Protein AF-A0A7W1KCT9-F1 (afdb_monomer)

Structure (mmCIF, N/CA/C/O backbone):
data_AF-A0A7W1KCT9-F1
#
_entry.id   AF-A0A7W1KCT9-F1
#
loop_
_atom_site.group_PDB
_atom_site.id
_atom_site.type_symbol
_atom_site.label_atom_id
_atom_site.label_alt_id
_atom_site.label_comp_id
_atom_site.label_asym_id
_atom_site.label_entity_id
_atom_site.label_seq_id
_atom_site.pdbx_PDB_ins_code
_atom_site.Cartn_x
_atom_site.Cartn_y
_atom_site.Cartn_z
_atom_site.occupancy
_atom_site.B_iso_or_equiv
_atom_site.auth_seq_id
_atom_site.auth_comp_id
_atom_site.auth_asym_id
_atom_site.auth_atom_id
_atom_site.pdbx_PDB_model_num
ATOM 1 N N . VAL A 1 1 ? -74.115 27.133 52.424 1.00 53.25 1 VAL A N 1
ATOM 2 C CA . VAL A 1 1 ? -72.689 26.741 52.413 1.00 53.25 1 VAL A CA 1
ATOM 3 C C . VAL A 1 1 ? -72.607 25.406 53.129 1.00 53.25 1 VAL A C 1
ATOM 5 O O . VAL A 1 1 ? -72.807 25.394 54.337 1.00 53.25 1 VAL A O 1
ATOM 8 N N . LYS A 1 2 ? -72.481 24.280 52.409 1.00 55.56 2 LYS A N 1
ATOM 9 C CA . LYS A 1 2 ? -72.207 23.002 53.085 1.00 55.56 2 LYS A CA 1
ATOM 10 C C . LYS A 1 2 ? -70.834 23.149 53.744 1.00 55.56 2 LYS A C 1
ATOM 12 O O . LYS A 1 2 ? -69.933 23.664 53.077 1.00 55.56 2 LYS A O 1
ATOM 17 N N . PRO A 1 3 ? -70.690 22.850 55.042 1.00 64.50 3 PRO A N 1
ATOM 18 C CA . PRO A 1 3 ? -69.420 23.039 55.715 1.00 64.50 3 PRO A CA 1
ATOM 19 C C . PRO A 1 3 ? -68.370 22.208 54.979 1.00 64.50 3 PRO A C 1
ATOM 21 O O . PRO A 1 3 ? -68.595 21.043 54.682 1.00 64.50 3 PRO A O 1
ATOM 24 N N . PHE A 1 4 ? -67.225 22.815 54.681 1.00 68.06 4 PHE A N 1
ATOM 25 C CA . PHE A 1 4 ? -66.057 22.194 54.039 1.00 68.06 4 PHE A CA 1
ATOM 26 C C . PHE A 1 4 ? -65.678 20.819 54.645 1.00 68.06 4 PHE A C 1
ATOM 28 O O . PHE A 1 4 ? -65.127 19.951 53.970 1.00 68.06 4 PHE A O 1
ATOM 35 N N . ALA A 1 5 ? -66.056 20.591 55.906 1.00 66.31 5 ALA A N 1
ATOM 36 C CA . ALA A 1 5 ? -65.968 19.315 56.609 1.00 66.31 5 ALA A CA 1
ATOM 37 C C . ALA A 1 5 ? -66.735 18.150 55.938 1.00 66.31 5 ALA A C 1
ATOM 39 O O . ALA A 1 5 ? -66.249 17.018 55.971 1.00 66.31 5 ALA A O 1
ATOM 40 N N . ASP A 1 6 ? -67.879 18.408 55.294 1.00 72.81 6 ASP A N 1
ATOM 41 C CA . ASP A 1 6 ? -68.722 17.379 54.662 1.00 72.81 6 ASP A CA 1
ATOM 42 C C . ASP A 1 6 ? -68.094 16.796 53.387 1.00 72.81 6 ASP A C 1
ATOM 44 O O . ASP A 1 6 ? -68.418 15.679 52.990 1.00 72.81 6 ASP A O 1
ATOM 48 N N . GLU A 1 7 ? -67.178 17.533 52.758 1.00 74.56 7 GLU A N 1
ATOM 49 C CA . GLU A 1 7 ? -66.515 17.157 51.503 1.00 74.56 7 GLU A CA 1
ATOM 50 C C . GLU A 1 7 ? -65.095 16.617 51.754 1.00 74.56 7 GLU A C 1
ATOM 52 O O . GLU A 1 7 ? -64.667 15.638 51.139 1.00 74.56 7 GLU A O 1
ATOM 57 N N . LEU A 1 8 ? -64.401 17.162 52.762 1.00 75.06 8 LEU A N 1
ATOM 58 C CA . LEU A 1 8 ? -63.122 16.637 53.249 1.00 75.06 8 LEU A CA 1
ATOM 59 C C . LEU A 1 8 ? -63.239 15.241 53.866 1.00 75.06 8 LEU A C 1
ATOM 61 O O . LEU A 1 8 ? -62.340 14.416 53.697 1.00 75.06 8 LEU A O 1
ATOM 65 N N . GLY A 1 9 ? -64.326 14.957 54.587 1.00 78.12 9 GLY A N 1
ATOM 66 C CA . GLY A 1 9 ? -64.517 13.672 55.261 1.00 78.12 9 GLY A CA 1
ATOM 67 C C . GLY A 1 9 ? -64.534 12.472 54.296 1.00 78.12 9 GLY A C 1
ATOM 68 O O . GLY A 1 9 ? -63.853 11.477 54.556 1.00 78.12 9 GLY A O 1
ATOM 69 N N . PRO A 1 10 ? -65.311 12.512 53.198 1.00 83.25 10 PRO A N 1
ATOM 70 C CA . PRO A 1 10 ? -65.301 11.485 52.156 1.00 83.25 10 PRO A CA 1
ATOM 71 C C . PRO A 1 10 ? -63.998 11.447 51.350 1.00 83.25 10 PRO A C 1
ATOM 73 O O . PRO A 1 10 ? -63.481 10.359 51.109 1.00 83.25 10 PRO A O 1
ATOM 76 N N . ALA A 1 11 ? -63.432 12.605 50.991 1.00 81.00 11 ALA A N 1
ATOM 77 C CA . ALA A 1 11 ? -62.184 12.671 50.227 1.00 81.00 11 ALA A CA 1
ATOM 78 C C . ALA A 1 11 ? -61.001 12.050 50.994 1.00 81.00 11 ALA A C 1
ATOM 80 O O . ALA A 1 11 ? -60.259 11.236 50.449 1.00 81.00 11 ALA A O 1
ATOM 81 N N . THR A 1 12 ? -60.877 12.343 52.292 1.00 81.81 12 THR A N 1
ATOM 82 C CA . THR A 1 12 ? -59.846 11.740 53.157 1.00 81.81 12 THR A CA 1
ATOM 83 C C . THR A 1 12 ? -60.052 10.229 53.311 1.00 81.81 12 THR A C 1
ATOM 85 O O . THR A 1 12 ? -59.090 9.464 53.311 1.00 81.81 12 THR A O 1
ATOM 88 N N . ARG A 1 13 ? -61.310 9.766 53.378 1.00 83.44 13 ARG A N 1
ATOM 89 C CA . ARG A 1 13 ? -61.637 8.330 53.416 1.00 83.44 13 ARG A CA 1
ATOM 90 C C . ARG A 1 13 ? -61.315 7.614 52.104 1.00 83.44 13 ARG A C 1
ATOM 92 O O . ARG A 1 13 ? -60.895 6.464 52.152 1.00 83.44 13 ARG A O 1
ATOM 99 N N . ALA A 1 14 ? -61.468 8.285 50.964 1.00 85.56 14 ALA A N 1
ATOM 100 C CA . ALA A 1 14 ? -61.122 7.739 49.653 1.00 85.56 14 ALA A CA 1
ATOM 101 C C . ALA A 1 14 ? -59.602 7.612 49.437 1.00 85.56 14 ALA A C 1
ATOM 103 O O . ALA A 1 14 ? -59.170 6.741 48.690 1.00 85.56 14 ALA A O 1
ATOM 104 N N . LEU A 1 15 ? -58.791 8.434 50.114 1.00 86.38 15 LEU A N 1
ATOM 105 C CA . LEU A 1 15 ? -57.324 8.341 50.091 1.00 86.38 15 LEU A CA 1
ATOM 106 C C . LEU A 1 15 ? -56.768 7.276 51.046 1.00 86.38 15 LEU A C 1
ATOM 108 O O . LEU A 1 15 ? -55.646 6.811 50.860 1.00 86.38 15 LEU A O 1
ATOM 112 N N . LEU A 1 16 ? -57.547 6.868 52.050 1.00 87.62 16 LEU A N 1
ATOM 113 C CA . LEU A 1 16 ? -57.119 5.921 53.081 1.00 87.62 16 LEU A CA 1
ATOM 114 C C . LEU A 1 16 ? -56.572 4.587 52.526 1.00 87.62 16 LEU A C 1
ATOM 116 O O . LEU A 1 16 ? -55.566 4.120 53.054 1.00 87.62 16 LEU A O 1
ATOM 120 N N . PRO A 1 17 ? -57.157 3.971 51.476 1.00 88.62 17 PRO A N 1
ATOM 121 C CA . PRO A 1 17 ? -56.614 2.749 50.881 1.00 88.62 17 PRO A CA 1
ATOM 122 C C . PRO A 1 17 ? -55.237 2.957 50.242 1.00 88.62 17 PRO A C 1
ATOM 124 O O . PRO A 1 17 ? -54.338 2.163 50.482 1.00 88.62 17 PRO A O 1
ATOM 127 N N . ALA A 1 18 ? -55.041 4.052 49.497 1.00 86.50 18 ALA A N 1
ATOM 128 C CA . ALA A 1 18 ? -53.756 4.366 48.869 1.00 86.50 18 ALA A CA 1
ATOM 129 C C . ALA A 1 18 ? -52.666 4.669 49.910 1.00 86.50 18 ALA A C 1
ATOM 131 O O . ALA A 1 18 ? -51.509 4.305 49.723 1.00 86.50 18 ALA A O 1
ATOM 132 N N . VAL A 1 19 ? -53.037 5.308 51.026 1.00 87.75 19 VAL A N 1
ATOM 133 C CA . VAL A 1 19 ? -52.123 5.531 52.157 1.00 87.75 19 VAL A CA 1
ATOM 134 C C . VAL A 1 19 ? -51.717 4.204 52.804 1.00 87.75 19 VAL A C 1
ATOM 136 O O . VAL A 1 19 ? -50.539 4.024 53.093 1.00 87.75 19 VAL A O 1
ATOM 139 N N . ARG A 1 20 ? -52.659 3.268 52.976 1.00 86.88 20 ARG A N 1
ATOM 140 C CA . ARG A 1 20 ? -52.375 1.927 53.515 1.00 86.88 20 ARG A CA 1
ATOM 141 C C . ARG A 1 20 ? -51.481 1.106 52.593 1.00 86.88 20 ARG A C 1
ATOM 143 O O . ARG A 1 20 ? -50.515 0.532 53.067 1.00 86.88 20 ARG A O 1
ATOM 150 N N . GLU A 1 21 ? -51.728 1.123 51.284 1.00 91.00 21 GLU A N 1
ATOM 151 C CA . GLU A 1 21 ? -50.828 0.452 50.336 1.00 91.00 21 GLU A CA 1
ATOM 152 C C . GLU A 1 21 ? -49.414 1.043 50.367 1.00 91.00 21 GLU A C 1
ATOM 154 O O . GLU A 1 21 ? -48.434 0.310 50.262 1.00 91.00 21 GLU A O 1
ATOM 159 N N . LEU A 1 22 ? -49.279 2.362 50.542 1.00 89.38 22 LEU A N 1
ATOM 160 C CA . LEU A 1 22 ? -47.966 2.986 50.697 1.00 89.38 22 LEU A CA 1
ATOM 161 C C . LEU A 1 22 ? -47.248 2.497 51.960 1.00 89.38 22 LEU A C 1
ATOM 163 O O . LEU A 1 22 ? -46.028 2.344 51.948 1.00 89.38 22 LEU A O 1
ATOM 167 N N . GLU A 1 23 ? -47.998 2.282 53.038 1.00 89.25 23 GLU A N 1
ATOM 168 C CA . GLU A 1 23 ? -47.492 1.759 54.304 1.00 89.25 23 GLU A CA 1
ATOM 169 C C . GLU A 1 23 ? -47.006 0.314 54.136 1.00 89.25 23 GLU A C 1
ATOM 171 O O . GLU A 1 23 ? -45.852 0.031 54.459 1.00 89.25 23 GLU A O 1
ATOM 176 N N . ASP A 1 24 ? -47.810 -0.539 53.496 1.00 89.75 24 ASP A N 1
ATOM 177 C CA . ASP A 1 24 ? -47.464 -1.930 53.181 1.00 89.75 24 ASP A CA 1
ATOM 178 C C . ASP A 1 24 ? -46.225 -2.018 52.270 1.00 89.75 24 ASP A C 1
ATOM 180 O O . ASP A 1 24 ? -45.308 -2.809 52.503 1.00 89.75 24 ASP A O 1
ATOM 184 N N . VAL A 1 25 ? -46.141 -1.163 51.244 1.00 89.62 25 VAL A N 1
ATOM 185 C CA . VAL A 1 25 ? -44.972 -1.083 50.352 1.00 89.62 25 VAL A CA 1
ATOM 186 C C . VAL A 1 25 ? -43.738 -0.595 51.109 1.00 89.62 25 VAL A C 1
ATOM 188 O O . VAL A 1 25 ? -42.639 -1.119 50.916 1.00 89.62 25 VAL A O 1
ATOM 191 N N . ASN A 1 26 ? -43.886 0.401 51.981 1.00 89.06 26 ASN A N 1
ATOM 192 C CA . ASN A 1 26 ? -42.773 0.923 52.762 1.00 89.06 26 ASN A CA 1
ATOM 193 C C . ASN A 1 26 ? -42.274 -0.112 53.779 1.00 89.06 26 ASN A C 1
ATOM 195 O O . ASN A 1 26 ? -41.065 -0.236 53.973 1.00 89.06 26 ASN A O 1
ATOM 199 N N . GLU A 1 27 ? -43.174 -0.896 54.374 1.00 92.00 27 GLU A N 1
ATOM 200 C CA . GLU A 1 27 ? -42.828 -2.030 55.228 1.00 92.00 27 GLU A CA 1
ATOM 201 C C . GLU A 1 27 ? -42.115 -3.130 54.434 1.00 92.00 27 GLU A C 1
ATOM 203 O O . GLU A 1 27 ? -41.068 -3.604 54.873 1.00 92.00 27 GLU A O 1
ATOM 208 N N . ALA A 1 28 ? -42.583 -3.451 53.225 1.00 90.25 28 ALA A N 1
ATOM 209 C CA . ALA A 1 28 ? -41.942 -4.432 52.350 1.00 90.25 28 ALA A CA 1
ATOM 210 C C . ALA A 1 28 ? -40.529 -4.008 51.896 1.00 90.25 28 ALA A C 1
ATOM 212 O O . ALA A 1 28 ? -39.630 -4.843 51.785 1.00 90.25 28 ALA A O 1
ATOM 213 N N . VAL A 1 29 ? -40.297 -2.711 51.659 1.00 92.06 29 VAL A N 1
ATOM 214 C CA . VAL A 1 29 ? -38.992 -2.177 51.221 1.00 92.06 29 VAL A CA 1
ATOM 215 C C . VAL A 1 29 ? -38.063 -1.864 52.405 1.00 92.06 29 VAL A C 1
ATOM 217 O O . VAL A 1 29 ? -36.840 -1.830 52.239 1.00 92.06 29 VAL A O 1
ATOM 220 N N . SER A 1 30 ? -38.599 -1.681 53.620 1.00 93.06 30 SER A N 1
ATOM 221 C CA . SER A 1 30 ? -37.821 -1.296 54.809 1.00 93.06 30 SER A CA 1
ATOM 222 C C . SER A 1 30 ? -36.645 -2.238 55.116 1.00 93.06 30 SER A C 1
ATOM 224 O O . SER A 1 30 ? -35.545 -1.728 55.343 1.00 93.06 30 SER A O 1
ATOM 226 N N . PRO A 1 31 ? -36.794 -3.580 55.102 1.00 92.75 31 PRO A N 1
ATOM 227 C CA . PRO A 1 31 ? -35.693 -4.503 55.378 1.00 92.75 31 PRO A CA 1
ATOM 228 C C . PRO A 1 31 ? -34.553 -4.360 54.368 1.00 92.75 31 PRO A C 1
ATOM 230 O O . PRO A 1 31 ? -33.397 -4.211 54.763 1.00 92.75 31 PRO A O 1
ATOM 233 N N . PHE A 1 32 ? -34.889 -4.294 53.076 1.00 92.50 32 PHE A N 1
ATOM 234 C CA . PHE A 1 32 ? -33.913 -4.088 52.009 1.00 92.50 32 PHE A CA 1
ATOM 235 C C . PHE A 1 32 ? -33.194 -2.745 52.161 1.00 92.50 32 PHE A C 1
ATOM 237 O O . PHE A 1 32 ? -31.972 -2.674 52.052 1.00 92.50 32 PHE A O 1
ATOM 244 N N . ALA A 1 33 ? -33.924 -1.673 52.477 1.00 91.19 33 ALA A N 1
ATOM 245 C CA . ALA A 1 33 ? -33.321 -0.368 52.714 1.00 91.19 33 ALA A CA 1
ATOM 246 C C . ALA A 1 33 ? -32.374 -0.387 53.925 1.00 91.19 33 ALA A C 1
ATOM 248 O O . ALA A 1 33 ? -31.286 0.188 53.855 1.00 91.19 33 ALA A O 1
ATOM 249 N N . ARG A 1 34 ? -32.738 -1.069 55.020 1.00 92.88 34 ARG A N 1
ATOM 250 C CA . ARG A 1 34 ? -31.883 -1.211 56.213 1.00 92.88 34 ARG A CA 1
ATOM 251 C C . ARG A 1 34 ? -30.600 -1.983 55.915 1.00 92.88 34 ARG A C 1
ATOM 253 O O . ARG A 1 34 ? -29.558 -1.626 56.457 1.00 92.88 34 ARG A O 1
ATOM 260 N N . GLU A 1 35 ? -30.656 -2.977 55.035 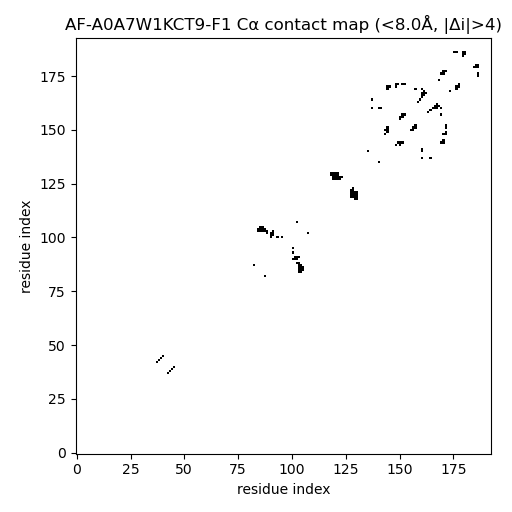1.00 92.38 35 GLU A N 1
ATOM 261 C CA . GLU A 1 35 ? -29.490 -3.759 54.614 1.00 92.38 35 GLU A CA 1
ATOM 262 C C . GLU A 1 35 ? -28.616 -3.014 53.587 1.00 92.38 35 GLU A C 1
ATOM 264 O O . GLU A 1 35 ? -27.393 -2.948 53.720 1.00 92.38 35 GLU A O 1
ATOM 269 N N . ALA A 1 36 ? -29.227 -2.372 52.591 1.00 90.69 36 ALA A N 1
ATOM 270 C CA . ALA A 1 36 ? -28.514 -1.671 51.526 1.00 90.69 36 ALA A CA 1
ATOM 271 C C . ALA A 1 36 ? -27.896 -0.340 51.992 1.00 90.69 36 ALA A C 1
ATOM 273 O O . ALA A 1 36 ? -26.812 0.036 51.540 1.00 90.69 36 ALA A O 1
ATOM 274 N N . THR A 1 37 ? -28.541 0.382 52.916 1.00 93.88 37 THR A N 1
ATOM 275 C CA . THR A 1 37 ? -28.067 1.687 53.417 1.00 93.88 37 THR A CA 1
ATOM 276 C C . THR A 1 37 ? -26.622 1.664 53.936 1.00 93.88 37 THR A C 1
ATOM 278 O O . THR A 1 37 ? -25.835 2.522 53.514 1.00 93.88 37 THR A O 1
ATOM 281 N N . PRO A 1 38 ? -26.204 0.733 54.820 1.00 93.44 38 PRO A N 1
ATOM 282 C CA . PRO A 1 38 ? -24.819 0.678 55.281 1.00 93.44 38 PRO A CA 1
ATOM 283 C C . PRO A 1 38 ? -23.839 0.352 54.147 1.00 93.44 38 PRO A C 1
ATOM 285 O O . PRO A 1 38 ? -22.757 0.945 54.112 1.00 93.44 38 PRO A O 1
ATOM 288 N N . ILE A 1 39 ? -24.212 -0.499 53.184 1.00 91.69 39 ILE A N 1
ATOM 289 C CA . ILE A 1 39 ? -23.387 -0.816 52.003 1.00 91.69 39 ILE A CA 1
ATOM 290 C C . ILE A 1 39 ? -23.189 0.439 51.146 1.00 91.69 39 ILE A C 1
ATOM 292 O O . ILE A 1 39 ? -22.057 0.807 50.816 1.00 91.69 39 ILE A O 1
ATOM 296 N N . VAL A 1 40 ? -24.268 1.166 50.850 1.00 93.38 40 VAL A N 1
ATOM 297 C CA . VAL A 1 40 ? -24.203 2.423 50.098 1.00 93.38 40 VAL A CA 1
ATOM 298 C C . VAL A 1 40 ? -23.351 3.450 50.842 1.00 93.38 40 VAL A C 1
ATOM 300 O O . VAL A 1 40 ? -22.489 4.088 50.241 1.00 93.38 40 VAL A O 1
ATOM 303 N N . ARG A 1 41 ? -23.535 3.600 52.157 1.00 94.00 41 ARG A N 1
ATOM 304 C CA . ARG A 1 41 ? -22.821 4.596 52.968 1.00 94.00 41 ARG A CA 1
ATOM 305 C C . ARG A 1 41 ? -21.326 4.308 53.094 1.00 94.00 41 ARG A C 1
ATOM 307 O O . ARG A 1 41 ? -20.542 5.254 53.051 1.00 94.00 41 ARG A O 1
ATOM 314 N N . THR A 1 42 ? -20.940 3.047 53.285 1.00 95.06 42 THR A N 1
ATOM 315 C CA . THR A 1 42 ? -19.558 2.667 53.633 1.00 95.06 42 THR A CA 1
ATOM 316 C C . THR A 1 42 ? -18.730 2.193 52.445 1.00 95.06 42 THR A C 1
ATOM 318 O O . THR A 1 42 ? -17.509 2.312 52.485 1.00 95.06 42 THR A O 1
ATOM 321 N N . LYS A 1 43 ? -19.365 1.679 51.385 1.00 91.94 43 LYS A N 1
ATOM 322 C CA . LYS A 1 43 ? -18.669 1.128 50.215 1.00 91.94 43 LYS A CA 1
ATOM 323 C C . LYS A 1 43 ? -18.891 1.984 48.974 1.00 91.94 43 LYS A C 1
ATOM 325 O O . LYS A 1 43 ? -17.931 2.503 48.411 1.00 91.94 43 LYS A O 1
ATOM 330 N N . ILE A 1 44 ? -20.148 2.195 48.582 1.00 94.31 44 ILE A N 1
ATOM 331 C CA . ILE A 1 44 ? -20.466 2.818 47.286 1.00 94.31 44 ILE A CA 1
ATOM 332 C C . ILE A 1 44 ? -20.217 4.329 47.311 1.00 94.31 44 ILE A C 1
ATOM 334 O O . ILE A 1 44 ? -19.516 4.854 46.454 1.00 94.31 44 ILE A O 1
ATOM 338 N N . ARG A 1 45 ? -20.746 5.054 48.302 1.00 93.56 45 ARG A N 1
ATOM 339 C CA . ARG A 1 45 ? -20.632 6.518 48.383 1.00 93.56 45 ARG A CA 1
ATOM 340 C C . ARG A 1 45 ? -19.178 6.997 48.494 1.00 93.56 45 ARG A C 1
ATOM 342 O O . ARG A 1 45 ? -18.857 7.964 47.803 1.00 93.56 45 ARG A O 1
ATOM 349 N N . PRO A 1 46 ? -18.291 6.377 49.300 1.00 95.31 46 PRO A N 1
ATOM 350 C CA . PRO A 1 46 ? -16.880 6.755 49.339 1.00 95.31 46 PRO A CA 1
ATOM 351 C C . PRO A 1 46 ? -16.171 6.458 48.016 1.00 95.31 46 PRO A C 1
ATOM 353 O O . PRO A 1 46 ? -15.464 7.323 47.510 1.00 95.31 46 PRO A O 1
ATOM 356 N N . PHE A 1 47 ? -16.426 5.293 47.410 1.00 94.62 47 PHE A N 1
ATOM 357 C CA . PHE A 1 47 ? -15.887 4.955 46.093 1.00 94.62 47 PHE A CA 1
ATOM 358 C C . PHE A 1 47 ? -16.314 5.973 45.029 1.00 94.62 47 PHE A C 1
ATOM 360 O O . PHE A 1 47 ? -15.464 6.542 44.354 1.00 94.62 47 PHE A O 1
ATOM 367 N N . VAL A 1 48 ? -17.611 6.280 44.930 1.00 95.56 48 VAL A N 1
ATOM 368 C CA . VAL A 1 48 ? -18.138 7.269 43.977 1.00 95.56 48 VAL A CA 1
ATOM 369 C C . VAL A 1 48 ? -17.577 8.660 44.260 1.00 95.56 48 VAL A C 1
ATOM 371 O O . VAL A 1 48 ? -17.246 9.375 43.322 1.00 95.56 48 VAL A O 1
ATOM 374 N N . ARG A 1 49 ? -17.415 9.060 45.527 1.00 94.56 49 ARG A N 1
ATOM 375 C CA . ARG A 1 49 ? -16.770 10.339 45.872 1.00 94.56 49 ARG A CA 1
ATOM 376 C C . ARG A 1 49 ? -15.317 10.402 45.413 1.00 94.56 49 ARG A C 1
ATOM 378 O O . ARG A 1 49 ? -14.912 11.446 44.918 1.00 94.56 49 ARG A O 1
ATOM 385 N N . ASN A 1 50 ? -14.572 9.308 45.539 1.00 95.31 50 ASN A N 1
ATOM 386 C CA . ASN A 1 50 ? -13.171 9.246 45.124 1.00 95.31 50 ASN A CA 1
ATOM 387 C C . ASN A 1 50 ? -13.024 9.136 43.597 1.00 95.31 50 ASN A C 1
ATOM 389 O O . ASN A 1 50 ? -12.121 9.733 43.023 1.00 95.31 50 ASN A O 1
ATOM 393 N N . ALA A 1 51 ? -13.923 8.411 42.928 1.00 93.25 51 ALA A N 1
ATOM 394 C CA . ALA A 1 51 ? -13.893 8.201 41.481 1.00 93.25 51 ALA A CA 1
ATOM 395 C C . ALA A 1 51 ? -14.550 9.343 40.683 1.00 93.25 51 ALA A C 1
ATOM 397 O O . ALA A 1 51 ? -14.211 9.559 39.521 1.00 93.25 51 ALA A O 1
ATOM 398 N N . SER A 1 52 ? -15.491 10.089 41.277 1.00 95.44 52 SER A N 1
ATOM 399 C CA . SER A 1 52 ? -16.240 11.137 40.572 1.00 95.44 52 SER A CA 1
ATOM 400 C C . SER A 1 52 ? -15.365 12.258 40.002 1.00 95.44 52 SER A C 1
ATOM 402 O O . SER A 1 52 ? -15.708 12.690 38.902 1.00 95.44 52 SER A O 1
ATOM 404 N N . PRO A 1 53 ? -14.310 12.754 40.681 1.00 96.06 53 PRO A N 1
ATOM 405 C CA . PRO A 1 53 ? -13.406 13.750 40.111 1.00 96.06 53 PRO A CA 1
ATOM 406 C C . PRO A 1 53 ? -12.711 13.222 38.856 1.00 96.06 53 PRO A C 1
ATOM 408 O O . PRO A 1 53 ? -12.861 13.815 37.795 1.00 96.06 53 PRO A O 1
ATOM 411 N N . LEU A 1 54 ? -12.103 12.032 38.937 1.00 94.06 54 LEU A N 1
ATOM 412 C CA . LEU A 1 54 ? -11.450 11.379 37.800 1.00 94.06 54 LEU A CA 1
ATOM 413 C C . LEU A 1 54 ? -12.411 11.203 36.615 1.00 94.06 54 LEU A C 1
ATOM 415 O O . LEU A 1 54 ? -12.070 11.516 35.479 1.00 94.06 54 LEU A O 1
ATOM 419 N N . ALA A 1 55 ? -13.638 10.743 36.871 1.00 93.50 55 ALA A N 1
ATOM 420 C CA . ALA A 1 55 ? -14.650 10.609 35.827 1.00 93.50 55 ALA A CA 1
ATOM 421 C C . ALA A 1 55 ? -15.029 11.965 35.205 1.00 93.50 55 ALA A C 1
ATOM 423 O O . ALA A 1 55 ? -15.252 12.045 33.998 1.00 93.50 55 ALA A O 1
ATOM 424 N N . ARG A 1 56 ? -15.089 13.036 36.008 1.00 95.12 56 ARG A N 1
ATOM 425 C CA . ARG A 1 56 ? -15.347 14.403 35.530 1.00 95.12 56 ARG A CA 1
ATOM 426 C C . ARG A 1 56 ? -14.210 14.919 34.653 1.00 95.12 56 ARG A C 1
ATOM 428 O O . ARG A 1 56 ? -14.503 15.510 33.616 1.00 95.12 56 ARG A O 1
ATOM 435 N N . ASP A 1 57 ? -12.969 14.632 35.026 1.00 96.69 57 ASP A N 1
ATOM 436 C CA . ASP A 1 57 ? -11.771 15.056 34.299 1.00 96.69 57 ASP A CA 1
ATOM 437 C C . ASP A 1 57 ? -11.599 14.283 32.981 1.00 96.69 57 ASP A C 1
ATOM 439 O O . ASP A 1 57 ? -11.253 14.867 31.955 1.00 96.69 57 ASP A O 1
ATOM 443 N N . LEU A 1 58 ? -11.917 12.981 32.962 1.00 95.75 58 LEU A N 1
ATOM 444 C CA . LEU A 1 58 ? -11.849 12.154 31.749 1.00 95.75 58 LEU A CA 1
ATOM 445 C C . LEU A 1 58 ? -13.040 12.357 30.804 1.00 95.75 58 LEU A C 1
ATOM 447 O O . LEU A 1 58 ? -12.914 12.112 29.603 1.00 95.75 58 LEU A O 1
ATOM 451 N N . ALA A 1 59 ? -14.205 12.785 31.301 1.00 95.38 59 ALA A N 1
ATOM 452 C CA . ALA A 1 59 ? -15.423 12.851 30.493 1.00 95.38 59 ALA A CA 1
ATOM 453 C C . ALA A 1 59 ? -15.303 13.725 29.225 1.00 95.38 59 ALA A C 1
ATOM 455 O O . ALA A 1 59 ? -15.854 13.319 28.198 1.00 95.38 59 ALA A O 1
ATOM 456 N N . PRO A 1 60 ? -14.640 14.900 29.232 1.00 95.69 60 PRO A N 1
ATOM 457 C CA . PRO A 1 60 ? -14.410 15.682 28.020 1.00 95.69 60 PRO A CA 1
ATOM 458 C C . PRO A 1 60 ? -13.531 14.948 27.004 1.00 95.69 60 PRO A C 1
ATOM 460 O O . PRO A 1 60 ? -13.895 14.888 25.831 1.00 95.69 60 PRO A O 1
ATOM 463 N N . ALA A 1 61 ? -12.427 14.340 27.451 1.00 93.44 61 ALA A N 1
ATOM 464 C CA . ALA A 1 61 ? -11.518 13.588 26.588 1.00 93.44 61 ALA A CA 1
ATOM 465 C C . ALA A 1 61 ? -12.212 12.364 25.971 1.00 93.44 61 ALA A C 1
ATOM 467 O O . ALA A 1 61 ? -12.145 12.162 24.761 1.00 93.44 61 ALA A O 1
ATOM 468 N N . ALA A 1 62 ? -12.964 11.604 26.773 1.00 94.00 62 ALA A N 1
ATOM 469 C CA . ALA A 1 62 ? -13.744 10.461 26.304 1.00 94.00 62 ALA A CA 1
ATOM 470 C C . ALA A 1 62 ? -14.822 10.873 25.288 1.00 94.00 62 ALA A C 1
ATOM 472 O O . ALA A 1 62 ? -14.992 10.214 24.266 1.00 94.00 62 ALA A O 1
ATOM 473 N N . ARG A 1 63 ? -15.519 11.995 25.522 1.00 95.69 63 ARG A N 1
ATOM 474 C CA . ARG A 1 63 ? -16.493 12.550 24.567 1.00 95.69 63 ARG A CA 1
ATOM 475 C C . ARG A 1 63 ? -15.832 13.030 23.278 1.00 95.69 63 ARG A C 1
ATOM 477 O O . ARG A 1 63 ? -16.400 12.827 22.210 1.00 95.69 63 ARG A O 1
ATOM 484 N N . GLY A 1 64 ? -14.660 13.656 23.368 1.00 93.44 64 GLY A N 1
ATOM 485 C CA . GLY A 1 64 ? -13.864 14.041 22.204 1.00 93.44 64 GLY A CA 1
ATOM 486 C C . GLY A 1 64 ? -13.471 12.820 21.378 1.00 93.44 64 GLY A C 1
ATOM 487 O O . GLY A 1 64 ? -13.763 12.762 20.187 1.00 93.44 64 GLY A O 1
ATOM 488 N N . LEU A 1 65 ? -12.917 11.799 22.032 1.00 91.81 65 LEU A N 1
ATOM 489 C CA . LEU A 1 65 ? -12.527 10.553 21.382 1.00 91.81 65 LEU A CA 1
ATOM 490 C C . LEU A 1 65 ? -13.723 9.837 20.742 1.00 91.81 65 LEU A C 1
ATOM 492 O O . LEU A 1 65 ? -13.635 9.444 19.585 1.00 91.81 65 LEU A O 1
ATOM 496 N N . ALA A 1 66 ? -14.853 9.723 21.444 1.00 94.69 66 ALA A N 1
ATOM 497 C CA . ALA A 1 66 ? -16.059 9.074 20.928 1.00 94.69 66 ALA A CA 1
ATOM 498 C C . ALA A 1 66 ? -16.621 9.757 19.668 1.00 94.69 66 ALA A C 1
ATOM 500 O O . ALA A 1 66 ? -17.202 9.086 18.820 1.00 94.69 66 ALA A O 1
ATOM 501 N N . ARG A 1 67 ? -16.428 11.075 19.517 1.00 94.94 67 ARG A N 1
ATOM 502 C CA . ARG A 1 67 ? -16.811 11.811 18.300 1.00 94.94 67 ARG A CA 1
ATOM 503 C C . ARG A 1 67 ? -15.862 11.547 17.133 1.00 94.94 67 ARG A C 1
ATOM 505 O O . ARG A 1 67 ? -16.319 11.487 15.999 1.00 94.94 67 ARG A O 1
ATOM 512 N N . THR A 1 68 ? -14.568 11.383 17.402 1.00 94.31 68 THR A N 1
ATOM 513 C CA . THR A 1 68 ? -13.544 11.160 16.365 1.00 94.31 68 THR A CA 1
ATOM 514 C C . THR A 1 68 ? -13.443 9.692 15.941 1.00 94.31 68 THR A C 1
ATOM 516 O O . THR A 1 68 ? -13.084 9.395 14.803 1.00 94.31 68 THR A O 1
ATOM 519 N N . PHE A 1 69 ? -13.780 8.756 16.832 1.00 95.31 69 PHE A N 1
ATOM 520 C CA . PHE A 1 69 ? -13.631 7.317 16.605 1.00 95.31 69 PHE A CA 1
ATOM 521 C C . PHE A 1 69 ? -14.324 6.792 15.330 1.00 95.31 69 PHE A C 1
ATOM 523 O O . PHE A 1 69 ? -13.710 5.984 14.635 1.00 95.31 69 PHE A O 1
ATOM 530 N N . PRO A 1 70 ? -15.540 7.243 14.954 1.00 95.31 70 PRO A N 1
ATOM 531 C CA . PRO A 1 70 ? -16.188 6.802 13.718 1.00 95.31 70 PRO A CA 1
ATOM 532 C C . PRO A 1 70 ? -15.407 7.170 12.452 1.00 95.31 70 PRO A C 1
ATOM 534 O O . PRO A 1 70 ? -15.301 6.344 11.547 1.00 95.31 70 PRO A O 1
ATOM 537 N N . GLU A 1 71 ? -14.834 8.376 12.392 1.00 95.12 71 GLU A N 1
ATOM 538 C CA . GLU A 1 71 ? -14.008 8.793 11.251 1.00 95.12 71 GLU A CA 1
ATOM 539 C C . GLU A 1 71 ? -12.688 8.030 11.211 1.00 95.12 71 GLU A C 1
ATOM 541 O O . GLU A 1 71 ? -12.280 7.545 10.157 1.00 95.12 71 GLU A O 1
ATOM 546 N N . LEU A 1 72 ? -12.047 7.845 12.369 1.00 95.56 72 LEU A N 1
ATOM 547 C CA . LEU A 1 72 ? -10.845 7.023 12.466 1.00 95.56 72 LEU A CA 1
ATOM 548 C C . LEU A 1 72 ? -11.117 5.593 11.983 1.00 95.56 72 LEU A C 1
ATOM 550 O O . LEU A 1 72 ? -10.346 5.053 11.195 1.00 95.56 72 LEU A O 1
ATOM 554 N N . HIS A 1 73 ? -12.226 4.993 12.414 1.00 96.88 73 HIS A N 1
ATOM 555 C CA . HIS A 1 73 ? -12.609 3.647 12.007 1.00 96.88 73 HIS A CA 1
ATOM 556 C C . HIS A 1 73 ? -12.876 3.557 10.500 1.00 96.88 73 HIS A C 1
ATOM 558 O O . HIS A 1 73 ? -12.397 2.625 9.858 1.00 96.88 73 HIS A O 1
ATOM 564 N N . ARG A 1 74 ? -13.576 4.539 9.912 1.00 97.19 74 ARG A N 1
ATOM 565 C CA . ARG A 1 74 ? -13.761 4.622 8.455 1.00 97.19 74 ARG A CA 1
ATOM 566 C C . ARG A 1 74 ? -12.425 4.680 7.717 1.00 97.19 74 ARG A C 1
ATOM 568 O O . ARG A 1 74 ? -12.217 3.898 6.794 1.00 97.19 74 ARG A O 1
ATOM 575 N N . ASN A 1 75 ? -11.509 5.543 8.150 1.00 97.50 75 ASN A N 1
ATOM 576 C CA . ASN A 1 75 ? -10.198 5.692 7.517 1.00 97.50 75 ASN A CA 1
ATOM 577 C C . ASN A 1 75 ? -9.356 4.417 7.631 1.00 97.50 75 ASN A C 1
ATOM 579 O O . ASN A 1 75 ? -8.766 3.977 6.647 1.00 97.50 75 ASN A O 1
ATOM 583 N N . LEU A 1 76 ? -9.339 3.785 8.807 1.00 97.56 76 LEU A N 1
ATOM 584 C CA . LEU A 1 76 ? -8.643 2.514 9.010 1.00 97.56 76 LEU A CA 1
ATOM 585 C C . LEU A 1 76 ? -9.265 1.383 8.188 1.00 97.56 76 LEU A C 1
ATOM 587 O O . LEU A 1 76 ? -8.533 0.543 7.674 1.00 97.56 76 LEU A O 1
ATOM 591 N N . LYS A 1 77 ? -10.590 1.378 8.006 1.00 98.12 77 LYS A N 1
ATOM 592 C CA . LYS A 1 77 ? -11.259 0.428 7.114 1.00 98.12 77 LYS A CA 1
ATOM 593 C C . LYS A 1 77 ? -10.817 0.626 5.666 1.00 98.12 77 LYS A C 1
ATOM 595 O O . LYS A 1 77 ? -10.449 -0.348 5.026 1.00 98.12 77 LYS A O 1
ATOM 600 N N . VAL A 1 78 ? -10.807 1.863 5.166 1.00 97.62 78 VAL A N 1
ATOM 601 C CA . VAL A 1 78 ? -10.335 2.163 3.802 1.00 97.62 78 VAL A CA 1
ATOM 602 C C . VAL A 1 78 ? -8.873 1.753 3.629 1.00 97.62 78 VAL A C 1
ATOM 604 O O . VAL A 1 78 ? -8.527 1.141 2.624 1.00 97.62 78 VAL A O 1
ATOM 607 N N . LEU A 1 79 ? -8.021 2.027 4.619 1.00 97.62 79 LEU A N 1
ATOM 608 C CA . LEU A 1 79 ? -6.621 1.604 4.595 1.00 97.62 79 LEU A CA 1
ATOM 609 C C . LEU A 1 79 ? -6.482 0.075 4.567 1.00 97.62 79 LEU A C 1
ATOM 611 O O . LEU A 1 79 ? -5.670 -0.457 3.815 1.00 97.62 79 LEU A O 1
ATOM 615 N N . ASN A 1 80 ? -7.287 -0.633 5.359 1.00 97.19 80 ASN A N 1
ATOM 616 C CA . ASN A 1 80 ? -7.330 -2.091 5.363 1.00 97.19 80 ASN A CA 1
ATOM 617 C C . ASN A 1 80 ? -7.828 -2.649 4.022 1.00 97.19 80 ASN A C 1
ATOM 619 O O . ASN A 1 80 ? -7.247 -3.594 3.499 1.00 97.19 80 ASN A O 1
ATOM 623 N N . ASP A 1 81 ? -8.864 -2.048 3.440 1.00 96.50 81 ASP A N 1
ATOM 624 C CA . ASP A 1 81 ? -9.398 -2.434 2.133 1.00 96.50 81 ASP A CA 1
ATOM 625 C C . ASP A 1 81 ? -8.367 -2.189 1.021 1.00 96.50 81 ASP A C 1
ATOM 627 O O . ASP A 1 81 ? -8.194 -3.036 0.149 1.00 96.50 81 ASP A O 1
ATOM 631 N N . PHE A 1 82 ? -7.617 -1.086 1.083 1.00 96.25 82 PHE A N 1
ATOM 632 C CA . PHE A 1 82 ? -6.498 -0.815 0.179 1.00 96.25 82 PHE A CA 1
ATOM 633 C C . PHE A 1 82 ? -5.365 -1.837 0.340 1.00 96.25 82 PHE A C 1
ATOM 635 O O . PHE A 1 82 ? -4.865 -2.372 -0.649 1.00 96.25 82 PHE A O 1
ATOM 642 N N . GLY A 1 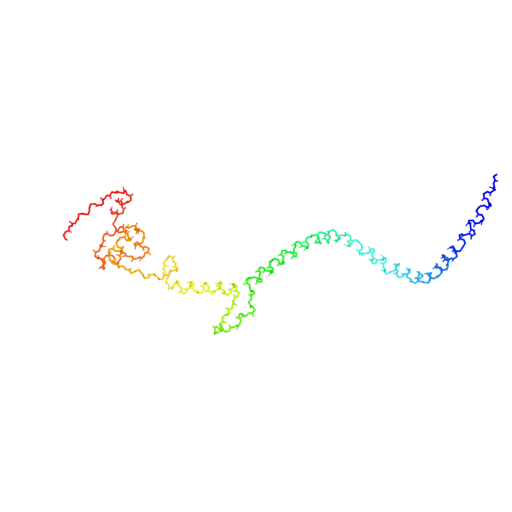83 ? -4.985 -2.154 1.581 1.00 95.12 83 GLY A N 1
ATOM 643 C CA . GLY A 1 83 ? -4.003 -3.199 1.872 1.00 95.12 83 GLY A CA 1
ATOM 644 C C . GLY A 1 83 ? -4.442 -4.560 1.333 1.00 95.12 83 GLY A C 1
ATOM 645 O O . GLY A 1 83 ? -3.648 -5.256 0.704 1.00 95.12 83 GLY A O 1
ATOM 646 N N . ASN A 1 84 ? -5.723 -4.901 1.494 1.00 93.94 84 ASN A N 1
ATOM 647 C CA . ASN A 1 84 ? -6.314 -6.089 0.891 1.00 93.94 84 ASN A CA 1
ATOM 648 C C . ASN A 1 84 ? -6.263 -6.019 -0.631 1.00 93.94 84 ASN A C 1
ATOM 650 O O . ASN A 1 84 ? -5.811 -6.969 -1.246 1.00 93.94 84 ASN A O 1
ATOM 654 N N . MET A 1 85 ? -6.646 -4.911 -1.261 1.00 91.50 85 MET A N 1
ATOM 655 C CA . MET A 1 85 ? -6.548 -4.789 -2.715 1.00 91.50 85 MET A CA 1
ATOM 656 C C . MET A 1 85 ? -5.125 -5.103 -3.195 1.00 91.50 85 MET A C 1
ATOM 658 O O . MET A 1 85 ? -4.961 -5.926 -4.087 1.00 91.50 85 MET A O 1
ATOM 662 N N . LEU A 1 86 ? -4.099 -4.529 -2.559 1.00 92.62 86 LEU A N 1
ATOM 663 C CA . LEU A 1 86 ? -2.700 -4.766 -2.924 1.00 92.62 86 LEU A CA 1
ATOM 664 C C . LEU A 1 86 ? -2.224 -6.205 -2.667 1.00 92.62 86 LEU A C 1
ATOM 666 O O . LEU A 1 86 ? -1.559 -6.797 -3.520 1.00 92.62 86 LEU A O 1
ATOM 670 N N . ALA A 1 87 ? -2.510 -6.742 -1.481 1.00 91.56 87 ALA A N 1
ATOM 671 C CA . ALA A 1 87 ? -1.859 -7.943 -0.958 1.00 91.56 87 ALA A CA 1
ATOM 672 C C . ALA A 1 87 ? -2.741 -9.197 -0.953 1.00 91.56 87 ALA A C 1
ATOM 674 O O . ALA A 1 87 ? -2.237 -10.288 -0.683 1.00 91.56 87 ALA A O 1
ATOM 675 N N . HIS A 1 88 ? -4.042 -9.075 -1.221 1.00 91.94 88 HIS A N 1
ATOM 676 C CA . HIS A 1 88 ? -4.955 -10.209 -1.212 1.00 91.94 88 HIS A CA 1
ATOM 677 C C . HIS A 1 88 ? -4.572 -11.186 -2.319 1.00 91.94 88 HIS A C 1
ATOM 679 O O . HIS A 1 88 ? -4.691 -10.899 -3.508 1.00 91.94 88 HIS A O 1
ATOM 685 N N . ASN A 1 89 ? -4.085 -12.348 -1.898 1.00 91.31 89 ASN A N 1
ATOM 686 C CA . ASN A 1 89 ? -3.661 -13.408 -2.791 1.00 91.31 89 ASN A CA 1
ATOM 687 C C . ASN A 1 89 ? -3.971 -14.777 -2.160 1.00 91.31 89 ASN A C 1
ATOM 689 O O . ASN A 1 89 ? -3.087 -15.409 -1.574 1.00 91.31 89 ASN A O 1
ATOM 693 N N . PRO A 1 90 ? -5.235 -15.234 -2.221 1.00 87.75 90 PRO A N 1
ATOM 694 C CA . PRO A 1 90 ? -5.655 -16.477 -1.577 1.00 87.75 90 PRO A CA 1
ATOM 695 C C . PRO A 1 90 ? -5.039 -17.719 -2.234 1.00 87.75 90 PRO A C 1
ATOM 697 O O . PRO A 1 90 ? -4.908 -18.754 -1.584 1.00 87.75 90 PRO A O 1
ATOM 700 N N . ARG A 1 91 ? -4.643 -17.610 -3.508 1.00 84.25 91 ARG A N 1
ATOM 701 C CA . ARG A 1 91 ? -4.135 -18.703 -4.344 1.00 84.25 91 ARG A CA 1
ATOM 702 C C . ARG A 1 91 ? -2.638 -18.588 -4.658 1.00 84.25 91 ARG A C 1
ATOM 704 O O . ARG A 1 91 ? -2.105 -19.400 -5.398 1.00 84.25 91 ARG A O 1
ATOM 711 N N . GLY A 1 92 ? -1.912 -17.678 -4.003 1.00 81.00 92 GLY A N 1
ATOM 712 C CA . GLY A 1 92 ? -0.514 -17.375 -4.343 1.00 81.00 92 GLY A CA 1
ATOM 713 C C . GLY A 1 92 ? 0.490 -18.521 -4.183 1.00 81.00 92 GLY A C 1
ATOM 714 O O . GLY A 1 92 ? 1.601 -18.447 -4.706 1.00 81.00 92 GLY A O 1
ATOM 715 N N . ARG A 1 93 ? 0.116 -19.594 -3.473 1.00 82.19 93 ARG A N 1
ATOM 716 C CA . ARG A 1 93 ? 0.921 -20.823 -3.336 1.00 82.19 93 ARG A CA 1
ATOM 717 C C . ARG A 1 93 ? 0.697 -21.836 -4.460 1.00 82.19 93 ARG A C 1
ATOM 719 O O . ARG A 1 93 ? 1.328 -22.889 -4.435 1.00 82.19 93 ARG A O 1
ATOM 726 N N . GLU A 1 94 ? -0.198 -21.555 -5.404 1.00 87.12 94 GLU A N 1
ATOM 727 C CA . GLU A 1 94 ? -0.381 -22.390 -6.589 1.00 87.12 94 GLU A CA 1
ATOM 728 C C . GLU A 1 94 ? 0.926 -22.477 -7.375 1.00 87.12 94 GLU A C 1
ATOM 730 O O . GLU A 1 94 ? 1.640 -21.483 -7.543 1.00 87.12 94 GLU A O 1
ATOM 735 N N . ALA A 1 95 ? 1.233 -23.684 -7.839 1.00 83.25 95 ALA A N 1
ATOM 736 C CA . ALA A 1 95 ? 2.390 -23.944 -8.673 1.00 83.25 95 ALA A CA 1
ATOM 737 C C . ALA A 1 95 ? 2.190 -23.330 -10.081 1.00 83.25 95 ALA A C 1
ATOM 739 O O . ALA A 1 95 ? 1.051 -23.134 -10.517 1.00 83.25 95 ALA A O 1
ATOM 740 N N . PRO A 1 96 ? 3.274 -22.967 -10.791 1.00 81.00 96 PRO A N 1
ATOM 741 C CA . PRO A 1 96 ? 3.194 -22.231 -12.058 1.00 81.00 96 PRO A CA 1
ATOM 742 C C . PRO A 1 96 ? 2.565 -23.024 -13.217 1.00 81.00 96 PRO A C 1
ATOM 744 O O . PRO A 1 96 ? 2.243 -22.436 -14.245 1.00 81.00 96 PRO A O 1
ATOM 747 N N . ASP A 1 97 ? 2.392 -24.336 -13.069 1.00 88.69 97 ASP A N 1
ATOM 748 C CA . ASP A 1 97 ? 1.732 -25.233 -14.020 1.00 88.69 97 ASP A CA 1
ATOM 749 C C . ASP A 1 97 ? 0.194 -25.188 -13.947 1.00 88.69 97 ASP A C 1
ATOM 751 O O . ASP A 1 97 ? -0.482 -25.676 -14.855 1.00 88.69 97 ASP A O 1
ATOM 755 N N . VAL A 1 98 ? -0.378 -24.565 -12.911 1.00 85.81 98 VAL A N 1
ATOM 756 C CA . VAL A 1 98 ? -1.830 -24.400 -12.774 1.00 85.81 98 VAL A CA 1
ATOM 757 C C . VAL A 1 98 ? -2.339 -23.338 -13.757 1.00 85.81 98 VAL A C 1
ATOM 759 O O . VAL A 1 98 ? -2.047 -22.146 -13.640 1.00 85.81 98 VAL A O 1
ATOM 762 N N . GLY A 1 99 ? -3.143 -23.764 -14.734 1.00 81.88 99 GLY A N 1
ATOM 763 C CA . GLY A 1 99 ? -3.806 -22.860 -15.677 1.00 81.88 99 GLY A CA 1
ATOM 764 C C . GLY A 1 99 ? -4.863 -21.984 -14.993 1.00 81.88 99 GLY A C 1
ATOM 765 O O . GLY A 1 99 ? -5.659 -22.475 -14.198 1.00 81.88 99 GLY A O 1
ATOM 766 N N . GLY A 1 100 ? -4.893 -20.684 -15.313 1.00 82.00 100 GLY A N 1
ATOM 767 C CA . GLY A 1 100 ? -5.840 -19.733 -14.705 1.00 82.00 100 GLY A CA 1
ATOM 768 C C . GLY A 1 100 ? -5.445 -19.241 -13.304 1.00 82.00 100 GLY A C 1
ATOM 769 O O . GLY A 1 100 ? -6.298 -18.793 -12.531 1.00 82.00 100 GLY A O 1
ATOM 770 N N . ARG A 1 101 ? -4.157 -19.335 -12.955 1.00 82.69 101 ARG A N 1
ATOM 771 C CA . ARG A 1 101 ? -3.590 -18.763 -11.728 1.00 82.69 101 ARG A CA 1
ATOM 772 C C . ARG A 1 101 ? -3.771 -17.242 -11.729 1.00 82.69 101 ARG A C 1
ATOM 774 O O . ARG A 1 101 ? -3.293 -16.555 -12.631 1.00 82.69 101 ARG A O 1
ATOM 781 N N . GLU A 1 102 ? -4.467 -16.728 -10.720 1.00 82.94 102 GLU A N 1
ATOM 782 C CA . GLU A 1 102 ? -4.633 -15.289 -10.509 1.00 82.94 102 GLU A CA 1
ATOM 783 C C . GLU A 1 102 ? -3.875 -14.879 -9.255 1.00 82.94 102 GLU A C 1
ATOM 785 O O . GLU A 1 102 ? -4.136 -15.379 -8.162 1.00 82.94 102 GLU A O 1
ATOM 790 N N . GLU A 1 103 ? -2.951 -13.941 -9.429 1.00 86.75 103 GLU A N 1
ATOM 791 C CA . GLU A 1 103 ? -2.107 -13.427 -8.358 1.00 86.75 103 GLU A CA 1
ATOM 792 C C . GLU A 1 103 ? -2.507 -12.005 -7.961 1.00 86.75 103 GLU A C 1
ATOM 794 O O . GLU A 1 103 ? -3.007 -11.235 -8.784 1.00 86.75 103 GLU A O 1
ATOM 799 N N . GLY A 1 104 ? -2.237 -11.638 -6.706 1.00 89.00 104 GLY A N 1
ATOM 800 C CA . GLY A 1 104 ? -2.475 -10.282 -6.199 1.00 89.00 104 GLY A CA 1
ATOM 801 C C . GLY A 1 104 ? -1.522 -9.233 -6.794 1.00 89.00 104 GLY A C 1
ATOM 802 O O . GLY A 1 104 ? -0.473 -9.562 -7.353 1.00 89.00 104 GLY A O 1
ATOM 803 N N . TYR A 1 105 ? -1.839 -7.942 -6.642 1.00 92.00 105 TYR A N 1
ATOM 804 C CA . TYR A 1 105 ? -1.049 -6.858 -7.253 1.00 92.00 105 TYR A CA 1
ATOM 805 C C . TYR A 1 105 ? 0.413 -6.819 -6.803 1.00 92.00 105 TYR A C 1
ATOM 807 O O . TYR A 1 105 ? 1.275 -6.505 -7.619 1.00 92.00 105 TYR A O 1
ATOM 815 N N . LEU A 1 106 ? 0.725 -7.155 -5.547 1.00 92.50 106 LEU A N 1
ATOM 816 C CA . LEU A 1 106 ? 2.121 -7.203 -5.087 1.00 92.50 106 LEU A CA 1
ATOM 817 C C . LEU A 1 106 ? 2.967 -8.226 -5.858 1.00 92.50 106 LEU A C 1
ATOM 819 O O . LEU A 1 106 ? 4.138 -7.961 -6.128 1.00 92.50 106 LEU A O 1
ATOM 823 N N . PHE A 1 107 ? 2.382 -9.362 -6.249 1.00 90.38 107 PHE A N 1
ATOM 824 C CA . PHE A 1 107 ? 3.064 -10.326 -7.112 1.00 90.38 107 PHE A CA 1
ATOM 825 C C . PHE A 1 107 ? 3.336 -9.712 -8.483 1.00 90.38 107 PHE A C 1
ATOM 827 O O . PHE A 1 107 ? 4.469 -9.746 -8.951 1.00 90.38 107 PHE A O 1
ATOM 834 N N 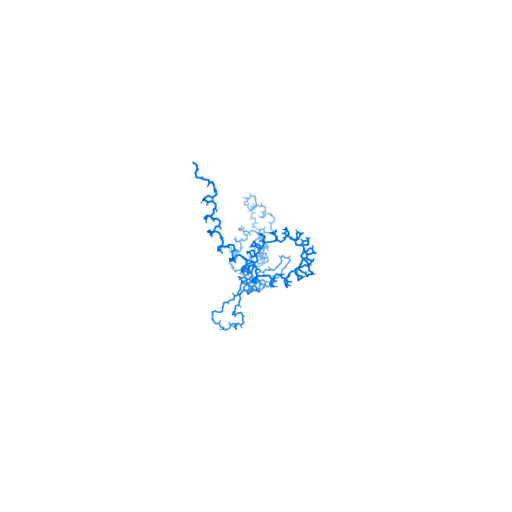. TRP A 1 108 ? 2.321 -9.110 -9.110 1.00 90.38 108 TRP A N 1
ATOM 835 C CA . TRP A 1 108 ? 2.466 -8.512 -10.438 1.00 90.38 108 TRP A CA 1
ATOM 836 C C . TRP A 1 108 ? 3.447 -7.345 -10.453 1.00 90.38 108 TRP A C 1
ATOM 838 O O . TRP A 1 108 ? 4.218 -7.218 -11.397 1.00 90.38 108 TRP A O 1
ATOM 848 N N . LEU A 1 109 ? 3.471 -6.532 -9.397 1.00 94.31 109 LEU A N 1
ATOM 849 C CA . LEU A 1 109 ? 4.443 -5.457 -9.240 1.00 94.31 109 LEU A CA 1
ATOM 850 C C . LEU A 1 109 ? 5.871 -6.015 -9.208 1.00 94.31 109 LEU A C 1
ATOM 852 O O . LEU A 1 109 ? 6.714 -5.586 -9.992 1.00 94.31 109 LEU A O 1
ATOM 856 N N . ALA A 1 110 ? 6.125 -7.011 -8.353 1.00 93.31 110 ALA A N 1
ATOM 857 C CA . ALA A 1 110 ? 7.429 -7.664 -8.273 1.00 93.31 110 ALA A CA 1
ATOM 858 C C . ALA A 1 110 ? 7.807 -8.354 -9.594 1.00 93.31 110 ALA A C 1
ATOM 860 O O . ALA A 1 110 ? 8.949 -8.257 -10.039 1.00 93.31 110 ALA A O 1
ATOM 861 N N . TRP A 1 111 ? 6.844 -9.007 -10.247 1.00 91.75 111 TRP A N 1
ATOM 862 C CA . TRP A 1 111 ? 7.029 -9.648 -11.544 1.00 91.75 111 TRP A CA 1
ATOM 863 C C . TRP A 1 111 ? 7.396 -8.634 -12.631 1.00 91.75 111 TRP A C 1
ATOM 865 O O . TRP A 1 111 ? 8.358 -8.860 -13.356 1.00 91.75 111 TRP A O 1
ATOM 875 N N . VAL A 1 112 ? 6.705 -7.492 -12.724 1.00 95.06 112 VAL A N 1
ATOM 876 C CA . VAL A 1 112 ? 7.035 -6.437 -13.699 1.00 95.06 112 VAL A CA 1
ATOM 877 C C . VAL A 1 112 ? 8.438 -5.897 -13.451 1.00 95.06 112 VAL A C 1
ATOM 879 O O . VAL A 1 112 ? 9.200 -5.749 -14.402 1.00 95.06 112 VAL A O 1
ATOM 882 N N . THR A 1 113 ? 8.817 -5.646 -12.195 1.00 93.62 113 THR A N 1
ATOM 883 C CA . THR A 1 113 ? 10.183 -5.216 -11.867 1.00 93.62 113 THR A CA 1
ATOM 884 C C . THR A 1 113 ? 11.217 -6.275 -12.258 1.00 93.62 113 THR A C 1
ATOM 886 O O . THR A 1 113 ? 12.236 -5.933 -12.854 1.00 93.62 113 THR A O 1
ATOM 889 N N . HIS A 1 114 ? 10.944 -7.557 -11.992 1.00 92.75 114 HIS A N 1
ATOM 890 C CA . HIS A 1 114 ? 11.807 -8.663 -12.409 1.00 92.75 114 HIS A CA 1
ATOM 891 C C . HIS A 1 114 ? 11.965 -8.722 -13.935 1.00 92.75 114 HIS A C 1
ATOM 893 O O . HIS A 1 114 ? 13.082 -8.822 -14.439 1.00 92.75 114 HIS A O 1
ATOM 899 N N . GLN A 1 115 ? 10.867 -8.589 -14.682 1.00 94.12 115 GLN A N 1
ATOM 900 C CA . GLN A 1 115 ? 10.918 -8.578 -16.142 1.00 94.12 115 GLN A CA 1
ATOM 901 C C . GLN A 1 115 ? 11.583 -7.325 -16.705 1.00 94.12 115 GLN A C 1
ATOM 903 O O . GLN A 1 115 ? 12.257 -7.420 -17.725 1.00 94.12 115 GLN A O 1
ATOM 908 N N . GLY A 1 116 ? 11.445 -6.174 -16.046 1.00 91.56 116 GLY A N 1
ATOM 909 C CA . GLY A 1 116 ? 12.169 -4.955 -16.401 1.00 91.56 116 GLY A CA 1
ATOM 910 C C . GLY A 1 116 ? 13.678 -5.171 -16.349 1.00 91.56 116 GLY A C 1
ATOM 911 O O . GLY A 1 116 ? 14.363 -4.932 -17.339 1.00 91.56 116 GLY A O 1
ATOM 912 N N . ALA A 1 117 ? 14.175 -5.750 -15.253 1.00 88.88 117 ALA A N 1
ATOM 913 C CA . ALA A 1 117 ? 15.588 -6.094 -15.119 1.00 88.88 117 ALA A CA 1
ATOM 914 C C . ALA A 1 117 ? 16.058 -7.085 -16.202 1.00 88.88 117 ALA A C 1
ATOM 916 O O . ALA A 1 117 ? 17.117 -6.890 -16.790 1.00 88.88 117 ALA A O 1
ATOM 917 N N . ASN A 1 118 ? 15.251 -8.102 -16.528 1.00 88.69 118 ASN A N 1
ATOM 918 C CA . ASN A 1 118 ? 15.573 -9.041 -17.611 1.00 88.69 118 ASN A CA 1
ATOM 919 C C . ASN A 1 118 ? 15.606 -8.358 -18.989 1.00 88.69 118 ASN A C 1
ATOM 921 O O . ASN A 1 118 ? 16.404 -8.723 -19.850 1.00 88.69 118 ASN A O 1
ATOM 925 N N . LEU A 1 119 ? 14.725 -7.381 -19.213 1.00 89.19 119 LEU A N 1
ATOM 926 C CA . LEU A 1 119 ? 14.636 -6.632 -20.463 1.00 89.19 119 LEU A CA 1
ATOM 927 C C . LEU A 1 119 ? 15.798 -5.639 -20.618 1.00 89.19 119 LEU A C 1
ATOM 929 O O . LEU A 1 119 ? 16.184 -5.325 -21.741 1.00 89.19 119 LEU A O 1
ATOM 933 N N . GLN A 1 120 ? 16.335 -5.132 -19.510 1.00 89.50 120 GLN A N 1
ATOM 934 C CA . GLN A 1 120 ? 17.378 -4.109 -19.461 1.00 89.50 120 GLN A CA 1
ATOM 935 C C . GLN A 1 120 ? 18.717 -4.724 -19.044 1.00 89.50 120 GLN A C 1
ATOM 937 O O . GLN A 1 120 ? 19.294 -4.376 -18.021 1.00 89.50 120 GLN A O 1
ATOM 942 N N . SER A 1 121 ? 19.186 -5.690 -19.832 1.00 84.00 121 SER A N 1
ATOM 943 C CA . SER A 1 121 ? 20.345 -6.520 -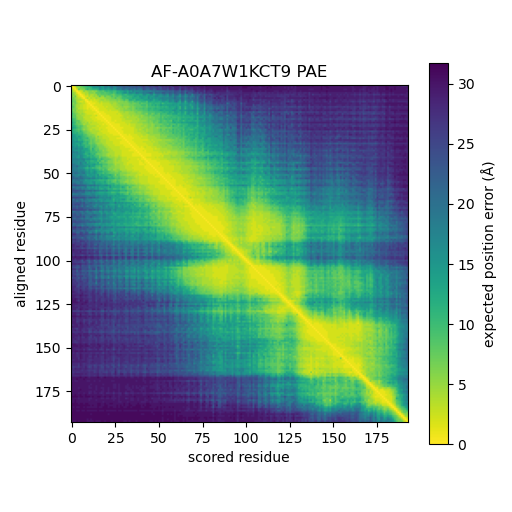19.493 1.00 84.00 121 SER A CA 1
ATOM 944 C C . SER A 1 121 ? 21.705 -5.920 -19.886 1.00 84.00 121 SER A C 1
ATOM 946 O O . SER A 1 121 ? 22.704 -6.637 -19.861 1.00 84.00 121 SER A O 1
ATOM 948 N N . ILE A 1 122 ? 21.753 -4.664 -20.342 1.00 81.94 122 ILE A N 1
ATOM 949 C CA . ILE A 1 122 ? 22.985 -3.971 -20.745 1.00 81.94 122 ILE A CA 1
ATOM 950 C C . ILE A 1 122 ? 23.043 -2.639 -20.004 1.00 81.94 122 ILE A C 1
ATOM 952 O O . ILE A 1 122 ? 22.085 -1.876 -20.060 1.00 81.94 122 ILE A O 1
ATOM 956 N N . ASP A 1 123 ? 24.176 -2.348 -19.373 1.00 84.00 123 ASP A N 1
ATOM 957 C CA . ASP A 1 123 ? 24.416 -1.104 -18.641 1.00 84.00 123 ASP A CA 1
ATOM 958 C C . ASP A 1 123 ? 25.542 -0.294 -19.298 1.00 84.00 123 ASP A C 1
ATOM 960 O O . ASP A 1 123 ? 26.557 -0.853 -19.724 1.00 84.00 123 ASP A O 1
ATOM 964 N N . ASP A 1 124 ? 25.393 1.031 -19.329 1.00 78.69 124 ASP A N 1
ATOM 965 C CA . ASP A 1 124 ? 26.465 1.981 -19.642 1.00 78.69 124 ASP A CA 1
ATOM 966 C C . ASP A 1 124 ? 26.480 3.157 -18.632 1.00 78.69 124 ASP A C 1
ATOM 968 O O . ASP A 1 124 ? 25.806 3.125 -17.600 1.00 78.69 124 ASP A O 1
ATOM 972 N N . ALA A 1 125 ? 27.249 4.218 -18.907 1.00 80.75 125 ALA A N 1
ATOM 973 C CA . ALA A 1 125 ? 27.313 5.405 -18.043 1.00 80.75 125 ALA A CA 1
ATOM 974 C C . ALA A 1 125 ? 25.971 6.161 -17.886 1.00 80.75 125 ALA A C 1
ATOM 976 O O . ALA A 1 125 ? 25.848 7.000 -16.995 1.00 80.75 125 ALA A O 1
ATOM 977 N N . ASN A 1 126 ? 24.977 5.877 -18.728 1.00 78.19 126 ASN A N 1
ATOM 978 C CA . ASN A 1 126 ? 23.643 6.470 -18.717 1.00 78.19 126 ASN A CA 1
ATOM 979 C C . ASN A 1 126 ? 22.592 5.561 -18.045 1.00 78.19 126 ASN A C 1
ATOM 981 O O . ASN A 1 126 ? 21.443 5.982 -17.892 1.00 78.19 126 ASN A O 1
ATOM 985 N N . GLY A 1 127 ? 22.971 4.353 -17.606 1.00 82.00 127 GLY A N 1
ATOM 986 C CA . GLY A 1 127 ? 22.129 3.423 -16.846 1.00 82.00 127 GLY A CA 1
ATOM 987 C C . GLY A 1 127 ? 21.678 2.177 -17.629 1.00 82.00 127 GLY A C 1
ATOM 988 O O . GLY A 1 127 ? 22.203 1.901 -18.706 1.00 82.00 127 GLY A O 1
ATOM 989 N N . PRO A 1 128 ? 20.709 1.414 -17.086 1.00 82.31 128 PRO A N 1
ATOM 990 C CA . PRO A 1 128 ? 20.222 0.172 -17.686 1.00 82.31 128 PRO A CA 1
ATOM 991 C C . PRO A 1 128 ? 19.404 0.396 -18.955 1.00 82.31 128 PRO A C 1
ATOM 993 O O . PRO A 1 128 ? 18.343 1.031 -18.954 1.00 82.31 128 PRO A O 1
ATOM 996 N N . MET A 1 129 ? 19.876 -0.202 -20.044 1.00 79.88 129 MET A N 1
ATOM 997 C CA . MET A 1 129 ? 19.329 -0.101 -21.388 1.00 79.88 129 MET A CA 1
ATOM 998 C C . MET A 1 129 ? 18.748 -1.431 -21.846 1.00 79.88 129 MET A C 1
ATOM 1000 O O . MET A 1 129 ? 19.302 -2.507 -21.615 1.00 79.88 129 MET A O 1
ATOM 1004 N N . ARG A 1 130 ? 17.640 -1.355 -22.585 1.00 83.88 130 ARG A N 1
ATOM 1005 C CA . ARG A 1 130 ? 17.138 -2.508 -23.331 1.00 83.88 130 ARG A CA 1
ATOM 1006 C C . ARG A 1 130 ? 17.978 -2.697 -24.596 1.00 83.88 130 ARG A C 1
ATOM 1008 O O . ARG A 1 130 ? 18.060 -1.745 -25.374 1.00 83.88 130 ARG A O 1
ATOM 1015 N N . PRO A 1 131 ? 18.511 -3.902 -24.873 1.00 81.75 131 PRO A N 1
ATOM 1016 C CA . PRO A 1 131 ? 19.125 -4.191 -26.161 1.00 81.75 131 PRO A CA 1
ATOM 1017 C C . PRO A 1 131 ? 18.108 -3.960 -27.285 1.00 81.75 131 PRO A C 1
ATOM 1019 O O . PRO A 1 131 ? 17.034 -4.566 -27.300 1.00 81.75 131 PRO A O 1
ATOM 1022 N N . ILE A 1 132 ? 18.429 -3.079 -28.231 1.00 78.38 132 ILE A N 1
ATOM 1023 C CA . ILE A 1 132 ? 17.637 -2.878 -29.446 1.00 78.38 132 ILE A CA 1
ATOM 1024 C C . ILE A 1 132 ? 18.490 -3.335 -30.622 1.00 78.38 132 ILE A C 1
ATOM 1026 O O . ILE A 1 132 ? 19.569 -2.801 -30.865 1.00 78.38 132 ILE A O 1
ATOM 1030 N N . PHE A 1 133 ? 17.986 -4.312 -31.372 1.00 76.38 133 PHE A N 1
ATOM 1031 C CA . PHE A 1 133 ? 18.578 -4.704 -32.644 1.00 76.38 133 PHE A CA 1
ATOM 1032 C C . PHE A 1 133 ? 17.961 -3.853 -33.748 1.00 76.38 133 PHE A C 1
ATOM 1034 O O . PHE A 1 133 ? 16.830 -4.085 -34.174 1.00 76.38 133 PHE A O 1
ATOM 1041 N N . LEU A 1 134 ? 18.698 -2.836 -34.188 1.00 76.62 134 LEU A N 1
ATOM 1042 C CA . LEU A 1 134 ? 18.298 -1.998 -35.308 1.00 76.62 134 LEU A CA 1
ATOM 1043 C C . LEU A 1 134 ? 18.805 -2.632 -36.610 1.00 76.62 134 LEU A C 1
ATOM 1045 O O . LEU A 1 134 ? 20.007 -2.677 -36.860 1.00 76.62 134 LEU A O 1
ATOM 1049 N N . THR A 1 135 ? 17.892 -3.125 -37.446 1.00 83.75 135 THR A N 1
ATOM 1050 C CA . THR A 1 135 ? 18.227 -3.682 -38.764 1.00 83.75 135 THR A CA 1
ATOM 1051 C C . THR A 1 135 ? 17.650 -2.809 -39.863 1.00 83.75 135 THR A C 1
ATOM 1053 O O . THR A 1 135 ? 16.465 -2.484 -39.844 1.00 83.75 135 THR A O 1
ATOM 1056 N N . GLY A 1 136 ? 18.461 -2.467 -40.854 1.00 87.12 136 GLY A N 1
ATOM 1057 C CA . GLY A 1 136 ? 18.018 -1.681 -41.993 1.00 87.12 136 GLY A CA 1
ATOM 1058 C C . GLY A 1 136 ? 19.088 -1.618 -43.067 1.00 87.12 136 GLY A C 1
ATOM 1059 O O . GLY A 1 136 ? 20.240 -1.988 -42.847 1.00 87.12 136 GLY A O 1
ATOM 1060 N N . THR A 1 137 ? 18.701 -1.146 -44.246 1.00 92.06 137 THR A N 1
ATOM 1061 C CA . THR A 1 137 ? 19.673 -0.834 -45.298 1.00 92.06 137 THR A CA 1
ATOM 1062 C C . THR A 1 137 ? 20.484 0.403 -44.911 1.00 92.06 137 THR A C 1
ATOM 1064 O O . THR A 1 137 ? 20.011 1.245 -44.145 1.00 92.06 137 THR A O 1
ATOM 1067 N N . CYS A 1 138 ? 21.677 0.569 -45.485 1.00 90.75 138 CYS A N 1
ATOM 1068 C CA . CYS A 1 138 ? 22.480 1.772 -45.258 1.00 90.75 138 CYS A CA 1
ATOM 1069 C C . CYS A 1 138 ? 21.740 3.065 -45.631 1.00 90.75 138 CYS A C 1
ATOM 1071 O O . CYS A 1 138 ? 21.893 4.067 -44.938 1.00 90.75 138 CYS A O 1
ATOM 1073 N N . SER A 1 139 ? 20.876 3.045 -46.652 1.00 89.69 139 SER A N 1
ATOM 1074 C CA . SER A 1 139 ? 20.005 4.181 -46.978 1.00 89.69 139 SER A CA 1
ATOM 1075 C C . SER A 1 139 ? 18.981 4.474 -45.882 1.00 89.69 139 SER A C 1
ATOM 1077 O O . SER A 1 139 ? 18.760 5.633 -45.557 1.00 89.69 139 SER A O 1
ATOM 1079 N N . THR A 1 140 ? 18.391 3.444 -45.268 1.00 90.06 140 THR A N 1
ATOM 1080 C CA . THR A 1 140 ? 17.431 3.615 -44.166 1.00 90.06 140 THR A CA 1
ATOM 1081 C C . THR A 1 140 ? 18.109 4.193 -42.926 1.00 90.06 140 THR A C 1
ATOM 1083 O O . THR A 1 140 ? 17.589 5.125 -42.326 1.00 90.06 140 THR A O 1
ATOM 1086 N N . LEU A 1 141 ? 19.281 3.669 -42.559 1.00 88.06 141 LEU A N 1
ATOM 1087 C CA . LEU A 1 141 ? 20.036 4.145 -41.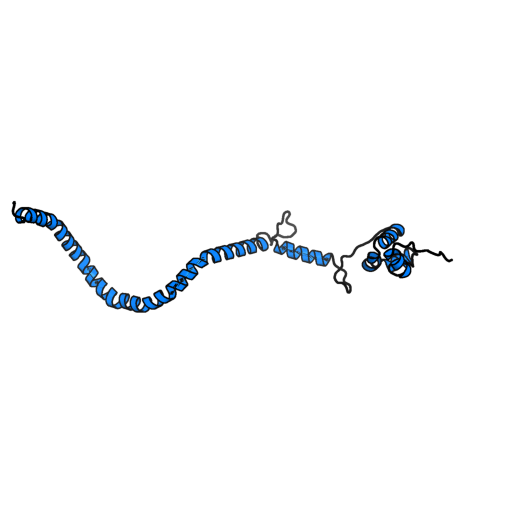396 1.00 88.06 141 LEU A CA 1
ATOM 1088 C C . LEU A 1 141 ? 20.562 5.568 -41.595 1.00 88.06 141 LEU A C 1
ATOM 1090 O O . LEU A 1 141 ? 20.507 6.374 -40.671 1.00 88.06 141 LEU A O 1
ATOM 1094 N N . THR A 1 142 ? 21.011 5.886 -42.811 1.00 87.00 142 THR A N 1
ATOM 1095 C CA . THR A 1 142 ? 21.434 7.246 -43.164 1.00 87.00 142 THR A CA 1
ATOM 1096 C C . THR A 1 142 ? 20.248 8.203 -43.115 1.00 87.00 142 THR A C 1
ATOM 1098 O O . THR A 1 142 ? 20.354 9.230 -42.466 1.00 87.00 142 THR A O 1
ATOM 1101 N N . SER A 1 143 ? 19.091 7.834 -43.678 1.00 87.31 143 SER A N 1
ATOM 1102 C CA . SER A 1 143 ? 17.876 8.658 -43.609 1.00 87.31 143 SER A CA 1
ATOM 1103 C C . SER A 1 143 ? 17.382 8.865 -42.176 1.00 87.31 143 SER A C 1
ATOM 1105 O O . SER A 1 143 ? 16.878 9.934 -41.861 1.00 87.31 143 SER A O 1
ATOM 1107 N N . LEU A 1 144 ? 17.523 7.863 -41.303 1.00 87.00 144 LEU A N 1
ATOM 1108 C CA . LEU A 1 144 ? 17.124 7.955 -39.897 1.00 87.00 144 LEU A CA 1
ATOM 1109 C C . LEU A 1 144 ? 18.007 8.937 -39.114 1.00 87.00 144 LEU A C 1
ATOM 1111 O O . LEU A 1 144 ? 17.506 9.737 -38.323 1.00 87.00 144 LEU A O 1
ATOM 1115 N N . VAL A 1 145 ? 19.322 8.862 -39.330 1.00 86.19 145 VAL A N 1
ATOM 1116 C CA . VAL A 1 145 ? 20.288 9.792 -38.732 1.00 86.19 145 VAL A CA 1
ATOM 1117 C C . VAL A 1 145 ? 20.159 11.176 -39.337 1.00 86.19 145 VAL A C 1
ATOM 1119 O O . VAL A 1 145 ? 20.229 12.155 -38.600 1.00 86.19 145 VAL A O 1
ATOM 1122 N N . ASP A 1 146 ? 19.912 11.259 -40.644 1.00 82.75 146 ASP A N 1
ATOM 1123 C CA . ASP A 1 146 ? 19.583 12.514 -41.287 1.00 82.75 146 ASP A CA 1
ATOM 1124 C C . ASP A 1 146 ? 18.352 13.073 -40.589 1.00 82.75 146 ASP A C 1
ATOM 1126 O O . ASP A 1 146 ? 18.503 14.064 -39.908 1.00 82.75 146 ASP A O 1
ATOM 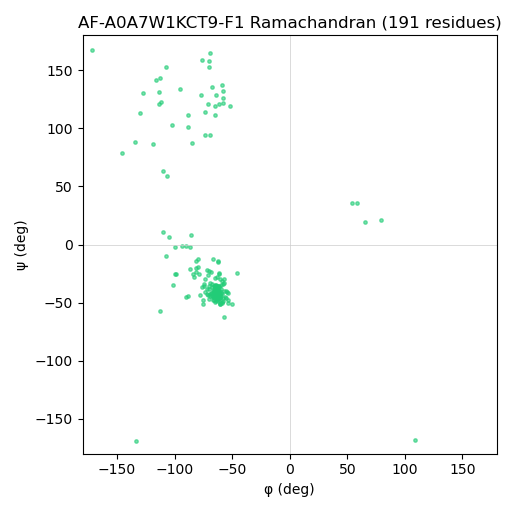1130 N N . ASP A 1 147 ? 17.182 12.439 -40.590 1.00 84.38 147 ASP A N 1
ATOM 1131 C CA . ASP A 1 147 ? 15.978 12.970 -39.929 1.00 84.38 147 ASP A CA 1
ATOM 1132 C C . ASP A 1 147 ? 16.190 13.340 -38.452 1.00 84.38 147 ASP A C 1
ATOM 1134 O O . ASP A 1 147 ? 15.785 14.426 -38.029 1.00 84.38 147 ASP A O 1
ATOM 1138 N N . THR A 1 148 ? 16.908 12.510 -37.696 1.00 84.31 148 THR A N 1
ATOM 1139 C CA . THR A 1 148 ? 17.141 12.688 -36.255 1.00 84.31 148 THR A CA 1
ATOM 1140 C C . THR A 1 148 ? 18.614 12.469 -35.872 1.00 84.31 148 THR A C 1
ATOM 1142 O O . THR A 1 148 ? 18.990 11.369 -35.462 1.00 84.31 148 THR A O 1
ATOM 1145 N N . PRO A 1 149 ? 19.461 13.515 -35.923 1.00 82.69 149 PRO A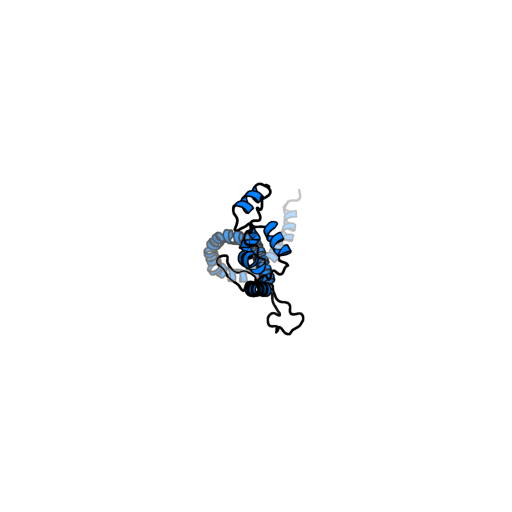 N 1
ATOM 1146 C CA . PRO A 1 149 ? 20.916 13.386 -35.770 1.00 82.69 149 PRO A CA 1
ATOM 1147 C C . PRO A 1 149 ? 21.344 12.899 -34.383 1.00 82.69 149 PRO A C 1
ATOM 1149 O O . PRO A 1 149 ? 22.344 12.200 -34.246 1.00 82.69 149 PRO A O 1
ATOM 1152 N N . GLN A 1 150 ? 20.559 13.197 -33.346 1.00 80.81 150 GLN A N 1
ATOM 1153 C CA . GLN A 1 150 ? 20.787 12.697 -31.990 1.00 80.81 150 GLN A CA 1
ATOM 1154 C C . GLN A 1 150 ? 20.719 11.164 -31.884 1.00 80.81 150 GLN A C 1
ATOM 1156 O O . GLN A 1 150 ? 21.340 10.593 -30.987 1.00 80.81 150 GLN A O 1
ATOM 1161 N N . LEU A 1 151 ? 20.006 10.486 -32.796 1.00 82.50 151 LEU A N 1
ATOM 1162 C CA . LEU A 1 151 ? 19.943 9.023 -32.805 1.00 82.50 151 LEU A CA 1
ATOM 1163 C C . LEU A 1 151 ? 21.265 8.387 -33.215 1.00 82.50 151 LEU A C 1
ATOM 1165 O O . LEU A 1 151 ? 21.515 7.244 -32.849 1.00 82.50 151 LEU A O 1
ATOM 1169 N N . GLU A 1 152 ? 22.125 9.110 -33.933 1.00 84.56 152 GLU A N 1
ATOM 1170 C CA . GLU A 1 152 ? 23.421 8.575 -34.328 1.00 84.56 152 GLU A CA 1
ATOM 1171 C C . GLU A 1 152 ? 24.281 8.227 -33.110 1.00 84.56 152 GLU A C 1
ATOM 1173 O O . GLU A 1 152 ? 24.823 7.126 -33.026 1.00 84.56 152 GLU A O 1
ATOM 1178 N N . PHE A 1 153 ? 24.337 9.141 -32.140 1.00 79.00 153 PHE A N 1
ATOM 1179 C CA . PHE A 1 153 ? 25.034 8.926 -30.878 1.00 79.00 153 PHE A CA 1
ATOM 1180 C C . PHE A 1 153 ? 24.242 7.993 -29.957 1.00 79.00 153 PHE A C 1
ATOM 1182 O O . PHE A 1 153 ? 24.799 7.030 -29.438 1.00 79.00 153 PHE A O 1
ATOM 1189 N N . ALA A 1 154 ? 22.936 8.235 -29.794 1.00 77.56 154 ALA A N 1
ATOM 1190 C CA . ALA A 1 154 ? 22.105 7.484 -28.850 1.00 77.56 154 ALA A CA 1
ATOM 1191 C C . ALA A 1 154 ? 21.997 5.985 -29.178 1.00 77.56 154 ALA A C 1
ATOM 1193 O O . ALA A 1 154 ? 21.806 5.174 -28.277 1.00 77.56 154 ALA A O 1
ATOM 1194 N N . LEU A 1 155 ? 22.113 5.612 -30.455 1.00 81.06 155 LEU A N 1
ATOM 1195 C CA . LEU A 1 155 ? 22.083 4.220 -30.911 1.00 81.06 155 LEU A CA 1
ATOM 1196 C C . LEU A 1 155 ? 23.474 3.691 -31.300 1.00 81.06 155 LEU A C 1
ATOM 1198 O O . LEU A 1 155 ? 23.572 2.589 -31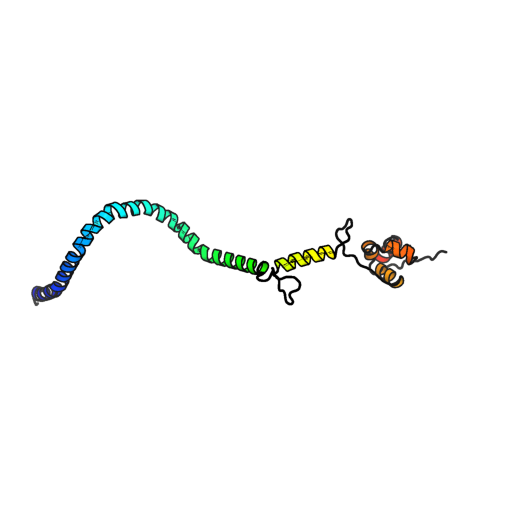.836 1.00 81.06 155 LEU A O 1
ATOM 1202 N N . GLY A 1 156 ? 24.544 4.464 -31.075 1.00 80.31 156 GLY A N 1
ATOM 1203 C CA . GLY A 1 156 ? 25.912 4.065 -31.416 1.00 80.31 156 GLY A CA 1
ATOM 1204 C C . GLY A 1 156 ? 26.108 3.743 -32.904 1.00 80.31 156 GLY A C 1
ATOM 1205 O O . GLY A 1 156 ? 26.849 2.821 -33.244 1.00 80.31 156 GLY A O 1
ATOM 1206 N N . LEU A 1 157 ? 25.432 4.467 -33.804 1.00 85.25 157 LEU A N 1
ATOM 1207 C CA . LEU A 1 157 ? 25.433 4.175 -35.242 1.00 85.25 157 LEU A CA 1
ATOM 1208 C C . LEU A 1 157 ? 26.683 4.685 -35.963 1.00 85.25 157 LEU A C 1
ATOM 1210 O O . LEU A 1 157 ? 26.990 4.176 -37.038 1.00 85.25 157 LEU A O 1
ATOM 1214 N N . SER A 1 158 ? 27.425 5.640 -35.396 1.00 84.38 158 SER A N 1
ATOM 1215 C CA . SER A 1 158 ? 28.629 6.225 -36.006 1.00 84.38 158 SER A CA 1
ATOM 1216 C C . SER A 1 158 ? 29.653 5.192 -36.517 1.00 84.38 158 SER A C 1
ATOM 1218 O O . SER A 1 158 ? 30.021 5.269 -37.692 1.00 84.38 158 SER A O 1
ATOM 1220 N N . PRO A 1 159 ? 30.095 4.183 -35.731 1.00 82.69 159 PRO A N 1
ATOM 1221 C CA . PRO A 1 159 ? 31.015 3.163 -36.239 1.00 82.69 159 PRO A CA 1
ATOM 1222 C C . PRO A 1 159 ? 30.407 2.334 -37.376 1.00 82.69 159 PRO A C 1
ATOM 1224 O O . PRO A 1 159 ? 31.114 1.992 -38.322 1.00 82.69 159 PRO A O 1
ATOM 1227 N N . LEU A 1 160 ? 29.106 2.037 -37.329 1.00 86.12 160 LEU A N 1
ATOM 1228 C CA . LEU A 1 160 ? 28.418 1.250 -38.355 1.00 86.12 160 LEU A CA 1
ATOM 1229 C C . LEU A 1 160 ? 28.249 2.043 -39.663 1.00 86.12 160 LEU A C 1
ATOM 1231 O O . LEU A 1 160 ? 28.524 1.521 -40.744 1.00 86.12 160 LEU A O 1
ATOM 1235 N N . LEU A 1 161 ? 27.878 3.322 -39.570 1.00 87.50 161 LEU A N 1
ATOM 1236 C CA . LEU A 1 161 ? 27.775 4.238 -40.708 1.00 87.50 161 LEU A CA 1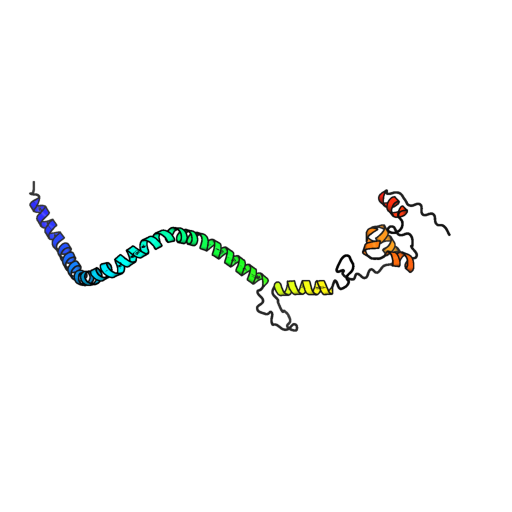
ATOM 1237 C C . LEU A 1 161 ? 29.135 4.450 -41.385 1.00 87.50 161 LEU A C 1
ATOM 1239 O O . LEU A 1 161 ? 29.231 4.342 -42.609 1.00 87.50 161 LEU A O 1
ATOM 1243 N N . ALA A 1 162 ? 30.194 4.659 -40.600 1.00 84.25 162 ALA A N 1
ATOM 1244 C CA . ALA A 1 162 ? 31.539 4.881 -41.120 1.00 84.25 162 ALA A CA 1
ATOM 1245 C C . ALA A 1 162 ? 32.153 3.617 -41.750 1.00 84.25 162 ALA A C 1
ATOM 1247 O O . ALA A 1 162 ? 32.696 3.683 -42.853 1.00 84.25 162 ALA A O 1
ATOM 1248 N N . THR A 1 163 ? 32.065 2.461 -41.078 1.00 85.25 163 THR A N 1
ATOM 1249 C CA . THR A 1 163 ? 32.777 1.237 -41.503 1.00 85.25 163 THR A CA 1
ATOM 1250 C C . THR A 1 163 ? 31.974 0.361 -42.462 1.00 85.25 163 THR A C 1
ATOM 1252 O O . THR A 1 163 ? 32.512 -0.086 -43.474 1.00 85.25 163 THR A O 1
ATOM 1255 N N . VAL A 1 164 ? 30.688 0.128 -42.181 1.00 88.31 164 VAL A N 1
ATOM 1256 C CA . VAL A 1 164 ? 29.837 -0.783 -42.966 1.00 88.31 164 VAL A CA 1
ATOM 1257 C C . VAL A 1 164 ? 29.174 -0.036 -44.118 1.00 88.31 164 VAL A C 1
ATOM 1259 O O . VAL A 1 164 ? 29.181 -0.515 -45.252 1.00 88.31 164 VAL A O 1
ATOM 1262 N N . CYS A 1 165 ? 28.643 1.159 -43.852 1.00 89.31 165 CYS A N 1
ATOM 1263 C CA . CYS A 1 165 ? 27.933 1.954 -44.856 1.00 89.31 165 CYS A CA 1
ATOM 1264 C C . CYS A 1 165 ? 28.819 2.921 -45.649 1.00 89.31 165 CYS A C 1
ATOM 1266 O O . CYS A 1 165 ? 28.312 3.585 -46.552 1.00 89.31 165 CYS A O 1
ATOM 1268 N N . LYS A 1 166 ? 30.126 2.978 -45.355 1.00 86.75 166 LYS A N 1
ATOM 1269 C CA . LYS A 1 166 ? 31.111 3.841 -46.034 1.00 86.75 166 LYS A CA 1
ATOM 1270 C C . LYS A 1 166 ? 30.709 5.325 -46.052 1.00 86.75 166 LYS A C 1
ATOM 1272 O O . LYS A 1 166 ? 30.980 6.027 -47.022 1.00 86.75 166 LYS A O 1
ATOM 1277 N N . ASN A 1 167 ? 30.068 5.797 -44.984 1.00 79.25 167 ASN A N 1
ATOM 1278 C CA . ASN A 1 167 ? 29.640 7.183 -44.816 1.00 79.25 167 ASN A CA 1
ATOM 1279 C C . ASN A 1 167 ? 30.338 7.800 -43.587 1.00 79.25 167 ASN A C 1
ATOM 1281 O O . ASN A 1 167 ? 29.801 7.719 -42.483 1.00 79.25 167 ASN A O 1
ATOM 1285 N N . PRO A 1 168 ? 31.557 8.355 -43.739 1.00 67.75 168 PRO A N 1
ATOM 1286 C CA . PRO A 1 168 ? 32.353 8.848 -42.612 1.00 67.75 168 PRO A CA 1
ATOM 1287 C C . PRO A 1 168 ? 31.952 10.251 -42.122 1.00 67.75 168 PRO A C 1
ATOM 1289 O O . PRO A 1 168 ? 32.369 10.645 -41.037 1.00 67.75 168 PRO A O 1
ATOM 1292 N N . THR A 1 169 ? 31.166 11.012 -42.894 1.00 68.31 169 THR A N 1
ATOM 1293 C CA . THR A 1 169 ? 30.753 12.400 -42.594 1.00 68.31 169 THR A CA 1
ATOM 1294 C C . THR A 1 169 ? 29.265 12.469 -42.252 1.00 68.31 169 THR A C 1
ATOM 1296 O O . THR A 1 169 ? 28.421 13.061 -42.941 1.00 68.31 169 THR A O 1
ATOM 1299 N N . THR A 1 170 ? 28.923 11.804 -41.159 1.00 67.12 170 THR A N 1
ATOM 1300 C CA . THR A 1 170 ? 27.592 11.851 -40.564 1.00 67.12 170 THR A CA 1
ATOM 1301 C C . THR A 1 170 ? 27.370 13.166 -39.811 1.00 67.12 170 THR A C 1
ATOM 1303 O O . THR A 1 170 ? 28.308 13.871 -39.431 1.00 67.12 170 THR A O 1
ATOM 1306 N N . THR A 1 171 ? 26.108 13.535 -39.601 1.00 65.50 171 THR A N 1
ATOM 1307 C CA . THR A 1 171 ? 25.726 14.812 -38.979 1.00 65.50 171 THR A CA 1
ATOM 1308 C C . THR A 1 171 ? 26.227 14.992 -37.547 1.00 65.50 171 THR A C 1
ATOM 1310 O O . THR A 1 171 ? 26.359 16.134 -37.120 1.00 65.50 171 THR A O 1
ATOM 1313 N N . SER A 1 172 ? 26.490 13.920 -36.790 1.00 63.19 172 SER A N 1
ATOM 1314 C CA . SER A 1 172 ? 27.013 14.056 -35.420 1.00 63.19 172 SER A CA 1
ATOM 1315 C C . SER A 1 172 ? 28.526 14.289 -35.358 1.00 63.19 172 SER A C 1
ATOM 1317 O O . SER A 1 172 ? 29.008 14.861 -34.382 1.00 63.19 172 SER A O 1
ATOM 1319 N N . LEU A 1 173 ? 29.270 13.883 -36.391 1.00 64.62 173 LEU A N 1
ATOM 1320 C CA . LEU A 1 173 ? 30.731 13.993 -36.448 1.00 64.62 173 LEU A CA 1
ATOM 1321 C C . LEU A 1 173 ? 31.196 15.208 -37.263 1.00 64.62 173 LEU A C 1
ATOM 1323 O O . LEU A 1 173 ? 32.285 15.729 -37.022 1.00 64.62 173 LEU A O 1
ATOM 1327 N N . ASP A 1 174 ? 30.372 15.684 -38.201 1.00 72.31 174 ASP A N 1
ATOM 1328 C CA . ASP A 1 174 ? 30.666 16.851 -39.032 1.00 72.31 174 ASP A CA 1
ATOM 1329 C C . ASP A 1 174 ? 29.910 18.099 -38.546 1.00 72.31 174 ASP A C 1
ATOM 1331 O O . ASP A 1 174 ? 28.720 18.303 -38.809 1.00 72.31 174 ASP A O 1
ATOM 1335 N N . VAL A 1 175 ? 30.647 18.974 -37.857 1.00 68.12 175 VAL A N 1
ATOM 1336 C CA . VAL A 1 175 ? 30.169 20.266 -37.334 1.00 68.12 175 VAL A CA 1
ATOM 1337 C C . VAL A 1 175 ? 29.613 21.168 -38.445 1.00 68.12 175 VAL A C 1
ATOM 1339 O O . VAL A 1 175 ? 28.694 21.953 -38.220 1.00 68.12 175 VAL A O 1
ATOM 1342 N N . THR A 1 176 ? 30.124 21.049 -39.670 1.00 72.75 176 THR A N 1
ATOM 1343 C CA . THR A 1 176 ? 29.674 21.858 -40.809 1.00 72.75 176 THR A CA 1
ATOM 1344 C C . THR A 1 176 ? 28.306 21.388 -41.294 1.00 72.75 176 THR A C 1
ATOM 1346 O O . THR A 1 176 ? 27.417 22.198 -41.580 1.00 72.75 176 THR A O 1
ATOM 1349 N N . LYS A 1 177 ? 28.103 20.067 -41.334 1.00 68.19 177 LYS A N 1
ATOM 1350 C CA . LYS A 1 177 ? 26.834 19.432 -41.710 1.00 68.19 177 LYS A CA 1
ATOM 1351 C C . LYS A 1 177 ? 25.752 19.636 -40.643 1.00 68.19 177 LYS A C 1
ATOM 1353 O O . LYS A 1 177 ? 24.588 19.854 -40.976 1.00 68.19 177 LYS A O 1
ATOM 1358 N N . SER A 1 178 ? 26.127 19.645 -39.362 1.00 67.62 178 SER A N 1
ATOM 1359 C CA . SER A 1 178 ? 25.195 19.936 -38.264 1.00 67.62 178 SER A CA 1
ATOM 1360 C C . SER A 1 178 ? 24.738 21.401 -38.252 1.00 67.62 178 SER A C 1
ATOM 1362 O O . SER A 1 178 ? 23.538 21.668 -38.156 1.00 67.62 178 SER A O 1
ATOM 1364 N N . LEU A 1 179 ? 25.661 22.352 -38.439 1.00 69.94 179 LEU A N 1
ATOM 1365 C CA . LEU A 1 179 ? 25.357 23.787 -38.510 1.00 69.94 179 LEU A CA 1
ATOM 1366 C C . LEU A 1 179 ? 24.508 24.145 -39.729 1.00 69.94 179 LEU A C 1
ATOM 1368 O O . LEU A 1 179 ? 23.532 24.883 -39.607 1.00 69.94 179 LEU A O 1
ATOM 1372 N N . SER A 1 180 ? 24.847 23.610 -40.902 1.00 73.25 180 SER A N 1
ATOM 1373 C CA . SER A 1 180 ? 24.077 23.851 -42.129 1.00 73.25 180 SER A CA 1
ATOM 1374 C C . SER A 1 180 ? 22.631 23.371 -41.987 1.00 73.25 180 SER A C 1
ATOM 1376 O O . SER A 1 180 ? 21.707 24.087 -42.369 1.00 73.25 180 SER A O 1
ATOM 1378 N N . ARG A 1 181 ? 22.406 22.240 -41.313 1.00 68.69 181 ARG A N 1
ATOM 1379 C CA . ARG A 1 181 ? 21.062 21.730 -41.027 1.00 68.69 181 ARG A CA 1
ATOM 1380 C C . ARG A 1 181 ? 20.296 22.551 -39.992 1.00 68.69 181 ARG A C 1
ATOM 1382 O O . ARG A 1 181 ? 19.129 22.855 -40.226 1.00 68.69 181 ARG A O 1
ATOM 1389 N N . ALA A 1 182 ? 20.944 22.958 -38.899 1.00 66.69 182 ALA A N 1
ATOM 1390 C CA . ALA A 1 182 ? 20.341 23.846 -37.900 1.00 66.69 182 ALA A CA 1
ATOM 1391 C C . ALA A 1 182 ? 19.903 25.192 -38.505 1.00 66.69 182 ALA A C 1
ATOM 1393 O O . ALA A 1 182 ? 18.916 25.782 -38.074 1.00 66.69 182 ALA A O 1
ATOM 1394 N N . LEU A 1 183 ? 20.621 25.653 -39.531 1.00 77.75 183 LEU A N 1
ATOM 1395 C CA . LEU A 1 183 ? 20.360 26.904 -40.238 1.00 77.75 183 LEU A CA 1
ATOM 1396 C C . LEU A 1 183 ? 19.476 26.733 -41.488 1.00 77.75 183 LEU A C 1
ATOM 1398 O O . LEU A 1 183 ? 19.186 27.722 -42.158 1.00 77.75 183 LEU A O 1
ATOM 1402 N N . GLY A 1 184 ? 19.050 25.508 -41.827 1.00 67.00 184 GLY A N 1
ATOM 1403 C CA . GLY A 1 184 ? 18.249 25.227 -43.027 1.00 67.00 184 GLY A CA 1
ATOM 1404 C C . GLY A 1 184 ? 18.975 25.494 -44.355 1.00 67.00 184 GLY A C 1
ATOM 1405 O O . GLY A 1 184 ? 18.334 25.657 -45.392 1.00 67.00 184 GLY A O 1
ATOM 1406 N N . VAL A 1 185 ? 20.307 25.552 -44.340 1.00 68.94 185 VAL A N 1
ATOM 1407 C CA . VAL A 1 185 ? 21.157 25.804 -45.508 1.00 68.94 185 VAL A CA 1
ATOM 1408 C C . VAL A 1 185 ? 21.623 24.464 -46.084 1.00 68.94 185 VAL A C 1
ATOM 1410 O O . VAL A 1 185 ? 22.069 23.583 -45.355 1.00 68.94 185 VAL A O 1
ATOM 1413 N N . LYS A 1 186 ? 21.537 24.282 -47.407 1.00 56.16 186 LYS A N 1
ATOM 1414 C CA . LYS A 1 186 ? 22.027 23.063 -48.073 1.00 56.16 186 LYS A CA 1
ATOM 1415 C C . LYS A 1 186 ? 23.553 22.964 -47.923 1.00 56.16 186 LYS A C 1
ATOM 1417 O O . LYS A 1 186 ? 24.261 23.846 -48.408 1.00 56.16 186 LYS A O 1
ATOM 1422 N N . SER A 1 187 ? 24.047 21.898 -47.284 1.00 52.75 187 SER A N 1
ATOM 1423 C CA . SER A 1 187 ? 25.478 21.555 -47.284 1.00 52.75 187 SER A CA 1
ATOM 1424 C C . SER A 1 187 ? 25.947 21.373 -48.728 1.00 52.75 187 SER A C 1
ATOM 1426 O O . SER A 1 187 ? 25.333 20.633 -49.499 1.00 52.75 187 SER A O 1
ATOM 1428 N N . SER A 1 188 ? 27.002 22.088 -49.111 1.00 52.72 188 SER A N 1
ATOM 1429 C CA . SER A 1 188 ? 27.650 21.920 -50.408 1.00 52.72 188 SER A CA 1
ATOM 1430 C C . SER A 1 188 ? 28.649 20.775 -50.284 1.00 52.72 188 SER A C 1
ATOM 1432 O O . SER A 1 188 ? 29.813 20.991 -49.945 1.00 52.72 188 SER A O 1
ATOM 1434 N N . ASP A 1 189 ? 28.180 19.549 -50.507 1.00 46.19 189 ASP A N 1
ATOM 1435 C CA . ASP A 1 189 ? 29.045 18.372 -50.533 1.00 46.19 189 ASP A CA 1
ATOM 1436 C C . ASP A 1 189 ? 29.939 18.449 -51.780 1.00 46.19 189 ASP A C 1
ATOM 1438 O O . ASP A 1 189 ? 29.564 18.060 -52.889 1.00 46.19 189 ASP A O 1
ATOM 1442 N N . LYS A 1 190 ? 31.152 18.987 -51.612 1.00 39.50 190 LYS A N 1
ATOM 1443 C CA . LYS A 1 190 ? 32.228 18.818 -52.590 1.00 39.50 190 LYS A CA 1
ATOM 1444 C C . LYS A 1 190 ? 32.741 17.385 -52.486 1.00 39.50 190 LYS A C 1
ATOM 1446 O O . LYS A 1 190 ? 33.630 17.089 -51.692 1.00 39.50 190 LYS A O 1
ATOM 1451 N N . ALA A 1 191 ? 32.201 16.513 -53.332 1.00 39.62 191 ALA A N 1
ATOM 1452 C CA . ALA A 1 191 ? 32.836 15.251 -53.679 1.00 39.62 191 ALA A CA 1
ATOM 1453 C C . ALA A 1 191 ? 34.282 15.524 -54.124 1.00 39.62 191 ALA A C 1
ATOM 1455 O O . ALA A 1 191 ? 34.515 16.270 -55.077 1.00 39.62 191 ALA A O 1
ATOM 1456 N N . SER A 1 192 ? 35.250 14.952 -53.414 1.00 35.03 192 SER A N 1
ATOM 1457 C CA . SER A 1 192 ? 36.646 14.907 -53.841 1.00 35.03 192 SER A CA 1
ATOM 1458 C C . SER A 1 192 ? 37.134 13.470 -53.719 1.00 35.03 192 SER A C 1
ATOM 1460 O O . SER A 1 192 ? 37.228 12.976 -52.602 1.00 35.03 192 SER A O 1
ATOM 1462 N N . GLY A 1 193 ? 37.425 12.872 -54.881 1.00 32.31 193 GLY A N 1
ATOM 1463 C CA . GLY A 1 193 ? 38.404 11.796 -55.101 1.00 32.31 193 GLY A CA 1
ATOM 1464 C C . GLY A 1 193 ? 38.131 10.452 -54.457 1.00 32.31 193 GLY A C 1
ATOM 1465 O O . GLY A 1 193 ? 38.581 10.275 -53.309 1.00 32.31 193 GLY A O 1
#

Mean predicted aligned error: 16.23 Å

Radius of gyration: 48.37 Å; Cα contacts (8 Å, |Δi|>4): 89; chains: 1; bounding box: 111×52×112 Å

Secondary structure (DSSP, 8-state):
---THHHHHHHHHHHHHHHHHHHHHHHHHHHHHHHHHHHIIIIIHHHHHHHHHHHHHHHHHHHHHHHHHHHHHHHHHHHHHHHHHHH--TTTTS-TTSTT----HHHHHHHHHHHHHHH--EEETTEEE--------HHHHHHHHHH-THHHHHTT-HHHHHHTS-----TTT-HHHHHHHHTTPPP------

Foldseek 3Di:
DPPPCVVVVVVVVVCVVVVVVVVVVCVVCVVVCVVVVVCCVPPVVVVCVVCVVVCVVCVVVVVVCVVCVVVVVVVVVVVVVVVCQQQVAPPVPDDPPDPPRDGHNVVVVVVVVVVVCVQQVDADPVGGDGDDDDDDDLVVVLVVCVVPVVCCVVVVCQVVCVPVVVHNCGCVVPPQNVVCVVVVHDDPPPDDD

pLDDT: mean 84.4, std 12.39, range [32.31, 98.12]

Sequence (193 aa):
VKPFADELGPATRALLPAVRELEDVNEAVSPFAREATPIVRTKIRPFVRNASPLARDLAPAARGLARTFPELHRNLKVLNDFGNMLAHNPRGREAPDVGGREEGYLFWLAWVTHQGANLQSIDDANGPMRPIFLTGTCSTLTSLVDDTPQLEFALGLSPLLATVCKNPTTTSLDVTKSLSRALGVKSSDKASG

Solvent-accessible surface area (backbone atoms only — not comparable to full-atom values): 11367 Å² total; per-residue (Å²): 130,83,60,71,65,74,57,49,56,56,53,55,58,68,44,47,61,61,54,48,51,52,49,54,52,47,58,69,46,44,62,58,50,65,62,46,48,58,48,41,63,69,50,48,49,54,49,49,62,68,46,44,58,57,52,60,67,44,46,61,58,53,52,51,47,64,67,47,46,62,58,51,51,51,52,52,47,51,51,49,52,51,50,40,62,38,62,50,43,96,52,64,84,62,59,92,85,52,83,87,73,67,71,21,49,55,55,52,52,53,50,50,54,52,49,48,52,68,52,29,74,42,75,57,100,91,44,72,34,60,85,74,88,86,83,74,53,62,68,54,53,49,51,49,29,64,80,38,41,69,50,30,67,77,67,61,37,58,66,50,36,33,70,75,56,69,44,76,78,40,54,80,76,27,69,66,52,38,50,24,56,77,68,74,42,85,70,81,81,77,86,75,134